Protein AF-A0AAV4IQ00-F1 (afdb_monomer_lite)

Secondary structure (DSSP, 8-state):
-HHHHHHHHH-TTSSEEES---HHHHHHHHHHHHHHHHHT-S-HHHHHH-PPPP--TT--HHHHHHHHHHHHHHHHHH-----STT-TTSS-PPPGGG--HHHHHHHHHHHHHHHHHHHHHHHHHT-TTTTGGGG-TTSPPEEE-HHHHHHS-HHHHHHHHHHHTT-S--HHHHHHTTS-S--B-TTTSSB--HHIIIII-HHHHHTTHHHHHHHHHHHHHHHHHHHHGGGSPPPPP-------TT---------------PPPTTTT-S--EEEESSTTSPPPPHHHHTSS---SEEEEETTTTEEEEE------GGGHHHHHHHHHHHTGGG-

InterPro domains:
  IPR026960 Reverse transcriptase zinc-binding domain [PF13966] (138-204)

pLDDT: mean 84.24, std 15.29, range [28.03, 97.62]

Foldseek 3Di:
DVLLVCLLADQPPFLEYEPDHDPVLVVLLVQLLVLVCQCPDPDPVSVVCSDADDDDPPDDNVVLLVVLVVVLVVDVVVPDDPPDPCDPPPDDDDRLVPDDDPVNSVSSSVSSSVVVNVVSLVVLVVPPQQNVSVLLVVRHRDYADPVNVVPDDPVVVVCVSCLNRQNDVQLLVCCVVVNDVDQADPQQRDRTGSQCVQANPPRCVVVCVQVVVQVVVLVVVLVVVVVVLQVADEADPPPPPDDDPDDDDDDDPPPPPVVPPPHDPNHHDNQKDKAAPDPVTDDDDPVCVVDPDDAGMWIADPVVRDIDGHHDDDHDSNCVVVVVVVVCVVCVVVD

Radius of gyration: 27.81 Å; chains: 1; bounding box: 76×40×73 Å

Organism: NCBI:txid1093978

Sequence (335 aa):
DFQTWQLAMYCRKAKLKLTMKSILEEYKCGKVRLVTMLEESDDPVVKTVKPSIKTGRKWKVAEAIDEAKECLRLKEVIGQTQTDRKGLGSSSVKWWSKTEGKEKRDMVIEEVRQREDVRRIQKAVQQPQQGQWTNWDSAMQRSLTWKDIWQMAPLRIRFLIRSVYDLLPSNANLVRWGKKDDPTCPLCHGRQTTEHVLSSCKVALSQGRYTWRHNRVLQELASVISTAKGQSNPPSPSFTIFTTEGGARKWCWRSNTASNQRKGLLDGCDDWEVSADLPEWDEHPEVIRRTTLKPDIVIHSPSTQQVIMVELTVPYESRMEQAHTYKKEKYLDLT

Structure (mmCIF, N/CA/C/O backbone):
data_AF-A0AAV4IQ00-F1
#
_entry.id   AF-A0AAV4IQ00-F1
#
loop_
_atom_site.group_PDB
_atom_site.id
_atom_site.type_symbol
_atom_site.label_atom_id
_atom_site.label_alt_id
_atom_site.label_comp_id
_atom_site.label_asym_id
_atom_site.label_entity_id
_atom_site.label_seq_id
_atom_site.pdbx_PDB_ins_code
_atom_site.Cartn_x
_atom_site.Cartn_y
_atom_site.Cartn_z
_atom_site.occupancy
_atom_site.B_iso_or_equiv
_atom_site.auth_seq_id
_atom_site.auth_comp_id
_atom_site.auth_asym_id
_atom_site.auth_atom_id
_atom_site.pdbx_PDB_model_num
ATOM 1 N N . ASP A 1 1 ? -16.987 8.942 -7.796 1.00 52.22 1 ASP A N 1
ATOM 2 C CA . ASP A 1 1 ? -17.408 8.128 -6.640 1.00 52.22 1 ASP A CA 1
ATOM 3 C C . ASP A 1 1 ? -16.887 8.619 -5.306 1.00 52.22 1 ASP A C 1
ATOM 5 O O . ASP A 1 1 ? -15.695 8.556 -5.040 1.00 52.22 1 ASP A O 1
ATOM 9 N N . PHE A 1 2 ? -17.796 9.063 -4.435 1.00 52.38 2 PHE A N 1
ATOM 10 C CA . PHE A 1 2 ? -17.516 9.401 -3.029 1.00 52.38 2 PHE A CA 1
ATOM 11 C C . PHE A 1 2 ? -16.992 8.194 -2.220 1.00 52.38 2 PHE A C 1
ATOM 13 O O . PHE A 1 2 ? -16.337 8.346 -1.192 1.00 52.38 2 PHE A O 1
ATOM 20 N N . GLN A 1 3 ? -17.262 6.977 -2.697 1.00 59.91 3 GLN A N 1
ATOM 21 C CA . GLN A 1 3 ? -16.958 5.728 -2.000 1.00 59.91 3 GLN A CA 1
ATOM 22 C C . GLN A 1 3 ? -15.473 5.347 -2.071 1.00 59.91 3 GLN A C 1
ATOM 24 O O . GLN A 1 3 ? -14.898 4.969 -1.052 1.00 59.91 3 GLN A O 1
ATOM 29 N N . THR A 1 4 ? -14.822 5.526 -3.225 1.00 63.66 4 THR A N 1
ATOM 30 C CA . THR A 1 4 ? -13.377 5.281 -3.383 1.00 63.66 4 THR A CA 1
ATOM 31 C C . THR A 1 4 ? -12.553 6.220 -2.498 1.00 63.66 4 THR A C 1
ATOM 33 O O . THR A 1 4 ? -11.530 5.822 -1.947 1.00 63.66 4 THR A O 1
ATOM 36 N N . TRP A 1 5 ? -13.038 7.446 -2.266 1.00 72.12 5 TRP A N 1
ATOM 37 C CA . TRP A 1 5 ? -12.383 8.412 -1.380 1.00 72.12 5 TRP A CA 1
ATOM 38 C C . TRP A 1 5 ? -12.368 7.980 0.084 1.00 72.12 5 TRP A C 1
ATOM 40 O O . TRP A 1 5 ? -11.360 8.173 0.757 1.00 72.12 5 TRP A O 1
ATOM 50 N N . GLN A 1 6 ? -13.442 7.364 0.589 1.00 75.50 6 GLN A N 1
ATOM 51 C CA . GLN A 1 6 ? -13.456 6.879 1.974 1.00 75.50 6 GLN A CA 1
ATOM 52 C C . GLN A 1 6 ? -12.392 5.811 2.213 1.00 75.50 6 GLN A C 1
ATOM 54 O O . GLN A 1 6 ? -11.807 5.740 3.293 1.00 75.50 6 GLN A O 1
ATOM 59 N N . LEU A 1 7 ? -12.147 4.985 1.202 1.00 79.75 7 LEU A N 1
ATOM 60 C CA . LEU A 1 7 ? -11.123 3.968 1.265 1.00 79.75 7 LEU A CA 1
ATOM 61 C C . LEU A 1 7 ? -9.725 4.578 1.175 1.00 79.75 7 LEU A C 1
ATOM 63 O O . LEU A 1 7 ? -8.902 4.340 2.057 1.00 79.75 7 LEU A O 1
ATOM 67 N N . ALA A 1 8 ? -9.509 5.416 0.161 1.00 78.25 8 ALA A N 1
ATOM 68 C CA . ALA A 1 8 ? -8.235 6.068 -0.100 1.00 78.25 8 ALA A CA 1
ATOM 69 C C . ALA A 1 8 ? -7.739 6.923 1.069 1.00 78.25 8 ALA A C 1
ATOM 71 O O . ALA A 1 8 ? -6.539 6.993 1.318 1.00 78.25 8 ALA A O 1
ATOM 72 N N . MET A 1 9 ? -8.667 7.569 1.776 1.00 83.38 9 MET A N 1
ATOM 73 C CA . MET A 1 9 ? -8.334 8.503 2.845 1.00 83.38 9 MET A CA 1
ATOM 74 C C . MET A 1 9 ? -8.238 7.849 4.221 1.00 83.38 9 MET A C 1
ATOM 76 O O . MET A 1 9 ? -7.412 8.275 5.022 1.00 83.38 9 MET A O 1
ATOM 80 N N . TYR A 1 10 ? -9.086 6.859 4.523 1.00 88.44 10 TYR A N 1
ATOM 81 C CA . TYR A 1 10 ? -9.304 6.431 5.912 1.00 88.44 10 TYR A CA 1
ATOM 82 C C . TYR A 1 10 ? -8.957 4.970 6.201 1.00 88.44 10 TYR A C 1
ATOM 84 O O . TYR A 1 10 ? -8.955 4.580 7.367 1.00 88.44 10 TYR A O 1
ATOM 92 N N . CYS A 1 11 ? -8.702 4.135 5.190 1.00 88.12 11 CYS A N 1
ATOM 93 C CA . CYS A 1 11 ? -8.417 2.723 5.430 1.00 88.12 11 CYS A CA 1
ATOM 94 C C . CYS A 1 11 ? -6.973 2.527 5.913 1.00 88.12 11 CYS A C 1
ATOM 96 O O . CYS A 1 11 ? -6.021 2.763 5.170 1.00 88.12 11 CYS A O 1
ATOM 98 N N . ARG A 1 12 ? -6.792 2.017 7.139 1.00 88.69 12 ARG A N 1
ATOM 99 C CA . ARG A 1 12 ? -5.444 1.734 7.677 1.00 88.69 12 ARG A CA 1
ATOM 100 C C . ARG A 1 12 ? -4.752 0.557 7.009 1.00 88.69 12 ARG A C 1
ATOM 102 O O . ARG A 1 12 ? -3.543 0.433 7.157 1.00 88.69 12 ARG A O 1
ATOM 109 N N . LYS A 1 13 ? -5.504 -0.313 6.335 1.00 87.31 13 LYS A N 1
ATOM 110 C CA . LYS A 1 13 ? -5.001 -1.522 5.669 1.00 87.31 13 LYS A CA 1
ATOM 111 C C . LYS A 1 13 ? -4.788 -1.334 4.159 1.00 87.31 13 LYS A C 1
ATOM 113 O O . LYS A 1 13 ? -4.335 -2.259 3.497 1.00 87.31 13 LYS A O 1
ATOM 118 N N . ALA A 1 14 ? -5.104 -0.160 3.606 1.00 89.75 14 ALA A N 1
ATOM 119 C CA . ALA A 1 14 ? -4.890 0.123 2.188 1.00 89.75 14 ALA A CA 1
ATOM 120 C C . ALA A 1 14 ? -3.398 0.243 1.847 1.00 89.75 14 ALA A C 1
ATOM 122 O O . ALA A 1 14 ? -2.608 0.656 2.692 1.00 89.75 14 ALA A O 1
ATOM 123 N N . LYS A 1 15 ? -2.994 -0.065 0.608 1.00 90.44 15 LYS A N 1
ATOM 124 C CA . LYS A 1 15 ? -1.575 0.003 0.196 1.00 90.44 15 LYS A CA 1
ATOM 125 C C . LYS A 1 15 ? -0.987 1.409 0.301 1.00 90.44 15 LYS A C 1
ATOM 127 O O . LYS A 1 15 ? 0.189 1.549 0.619 1.00 90.44 15 LYS A O 1
ATOM 132 N N . LEU A 1 16 ? -1.810 2.440 0.120 1.00 91.44 16 LEU A N 1
ATOM 133 C CA . LEU A 1 16 ? -1.476 3.818 0.465 1.00 91.44 16 LEU A CA 1
ATOM 134 C C . LEU A 1 16 ? -2.301 4.251 1.676 1.00 91.44 16 LEU A C 1
ATOM 136 O O . LEU A 1 16 ? -3.514 4.428 1.571 1.00 91.44 16 LEU A O 1
ATOM 140 N N . LYS A 1 17 ? -1.629 4.444 2.809 1.00 91.06 17 LYS A N 1
ATOM 141 C CA . LYS A 1 17 ? -2.218 4.918 4.060 1.00 91.06 17 LYS A CA 1
ATOM 142 C C . LYS A 1 17 ? -1.950 6.409 4.229 1.00 91.06 17 LYS A C 1
ATOM 144 O O . LYS A 1 17 ? -0.803 6.850 4.184 1.00 91.06 17 LYS A O 1
ATOM 149 N N . LEU A 1 18 ? -3.007 7.174 4.478 1.00 89.25 18 LEU A N 1
ATOM 150 C CA . LEU A 1 18 ? -2.927 8.593 4.824 1.00 89.25 18 LEU A CA 1
ATOM 151 C C . LEU A 1 18 ? -3.154 8.782 6.331 1.00 89.25 18 LEU A C 1
ATOM 153 O O . LEU A 1 18 ? -3.801 7.962 6.982 1.00 89.25 18 LEU A O 1
ATOM 157 N N . THR A 1 19 ? -2.654 9.878 6.902 1.00 86.88 19 THR A N 1
ATOM 158 C CA . THR A 1 19 ? -2.855 10.237 8.322 1.00 86.88 19 THR A CA 1
ATOM 159 C C . THR A 1 19 ? -4.254 10.767 8.651 1.00 86.88 19 THR A C 1
ATOM 161 O O . THR A 1 19 ? -4.482 11.274 9.752 1.00 86.88 19 THR A O 1
ATOM 164 N N . MET A 1 20 ? -5.214 10.656 7.731 1.00 86.69 20 MET A N 1
ATOM 165 C CA . MET A 1 20 ? -6.574 11.141 7.945 1.00 86.69 20 MET A CA 1
ATOM 166 C C . MET A 1 20 ? -7.410 10.113 8.709 1.00 86.69 20 MET A C 1
ATOM 168 O O . MET A 1 20 ? -7.336 8.909 8.475 1.00 86.69 20 MET A O 1
ATOM 172 N N . LYS A 1 21 ? -8.257 10.602 9.616 1.00 86.69 21 LYS A N 1
ATOM 173 C CA . LYS A 1 21 ? -9.205 9.779 10.372 1.00 86.69 21 LYS A CA 1
ATOM 174 C C . LYS A 1 21 ? -10.622 10.055 9.893 1.00 86.69 21 LYS A C 1
ATOM 176 O O . LYS A 1 21 ? -10.987 11.199 9.631 1.00 86.69 21 LYS A O 1
ATOM 181 N N . SER A 1 22 ? -11.428 9.004 9.785 1.00 91.00 22 SER A N 1
ATOM 182 C CA . SER A 1 22 ? -12.839 9.153 9.439 1.00 91.00 22 SER A CA 1
ATOM 183 C C . SER A 1 22 ? -13.616 9.694 10.639 1.00 91.00 22 SER A C 1
ATOM 185 O O . SER A 1 22 ? -13.601 9.086 11.706 1.00 91.00 22 SER A O 1
ATOM 187 N N . ILE A 1 23 ? -14.356 10.791 10.450 1.00 91.69 23 ILE A N 1
ATOM 188 C CA . ILE A 1 23 ? -15.229 11.364 11.492 1.00 91.69 23 ILE A CA 1
ATOM 189 C C . ILE A 1 23 ? -16.253 10.329 11.973 1.00 91.69 23 ILE A C 1
ATOM 191 O O . ILE A 1 23 ? -16.502 10.209 13.168 1.00 91.69 23 ILE A O 1
ATOM 195 N N . LEU A 1 24 ? -16.819 9.544 11.050 1.00 90.62 24 LEU A N 1
ATOM 196 C CA . LEU A 1 24 ? -17.777 8.490 11.385 1.00 90.62 24 LEU A CA 1
ATOM 197 C C . LEU A 1 24 ? -17.145 7.411 12.270 1.00 90.62 24 LEU A C 1
ATOM 199 O O . LEU A 1 24 ? -17.777 6.918 13.200 1.00 90.62 24 LEU A O 1
ATOM 203 N N . GLU A 1 25 ? -15.906 7.036 11.972 1.00 92.12 25 GLU A N 1
ATOM 204 C CA . GLU A 1 25 ? -15.180 6.052 12.763 1.00 92.12 25 GLU A CA 1
ATOM 205 C C . GLU A 1 25 ? -14.848 6.588 14.156 1.00 92.12 25 GLU A C 1
ATOM 207 O O . GLU A 1 25 ? -15.089 5.894 15.140 1.00 92.12 25 GLU A O 1
ATOM 212 N N . GLU A 1 26 ? -14.361 7.826 14.257 1.00 94.19 26 GLU A N 1
ATOM 213 C CA . GLU A 1 26 ? -14.082 8.457 15.550 1.00 94.19 26 GLU A CA 1
ATOM 214 C C . GLU A 1 26 ? -15.365 8.653 16.370 1.00 94.19 26 GLU A C 1
ATOM 216 O O . GLU A 1 26 ? -15.356 8.418 17.575 1.00 94.19 26 GLU A O 1
ATOM 221 N N . TYR A 1 27 ? -16.498 8.966 15.731 1.00 93.94 27 TYR A N 1
ATOM 222 C CA . TYR A 1 27 ? -17.807 8.981 16.388 1.00 93.94 27 TYR A CA 1
ATOM 223 C C . TYR A 1 27 ? -18.165 7.607 16.974 1.00 93.94 27 TYR A C 1
ATOM 225 O O . TYR A 1 27 ? -18.523 7.515 18.149 1.00 93.94 27 TYR A O 1
ATOM 233 N N . LYS A 1 28 ? -18.044 6.529 16.184 1.00 94.12 28 LYS A N 1
ATOM 234 C CA . LYS A 1 28 ? -18.329 5.159 16.645 1.00 94.12 28 LYS A CA 1
ATOM 235 C C . LYS A 1 28 ? -17.417 4.766 17.805 1.00 94.12 28 LYS A C 1
ATOM 237 O O . LYS A 1 28 ? -17.907 4.329 18.843 1.00 94.12 28 LYS A O 1
ATOM 242 N N . CYS A 1 29 ? -16.111 4.988 17.661 1.00 94.62 29 CYS A N 1
ATOM 243 C CA . CYS A 1 29 ? -15.123 4.704 18.701 1.00 94.62 29 CYS A CA 1
ATOM 244 C C . CYS A 1 29 ? -15.379 5.521 19.969 1.00 94.62 29 CYS A C 1
ATOM 246 O O . CYS A 1 29 ? -15.286 4.987 21.068 1.00 94.62 29 CYS A O 1
ATOM 248 N N . GLY A 1 30 ? -15.738 6.799 19.830 1.00 94.81 30 GLY A N 1
ATOM 249 C CA . GLY A 1 30 ? -16.082 7.671 20.951 1.00 94.81 30 GLY A CA 1
ATOM 250 C C . GLY A 1 30 ? -17.325 7.196 21.701 1.00 94.81 30 GLY A C 1
ATOM 251 O O . GLY A 1 30 ? -17.330 7.182 22.929 1.00 94.81 30 GLY A O 1
ATOM 252 N N . LYS A 1 31 ? -18.357 6.733 20.984 1.00 94.62 31 LYS A N 1
ATOM 253 C CA . LYS A 1 31 ? -19.561 6.149 21.597 1.00 94.62 31 LYS A CA 1
ATOM 254 C C . LYS A 1 31 ? -19.258 4.841 22.320 1.00 94.62 31 LYS A C 1
ATOM 256 O O . LYS A 1 31 ? -19.696 4.677 23.452 1.00 94.62 31 LYS A O 1
ATOM 261 N N . VAL A 1 32 ? -18.478 3.954 21.703 1.00 94.75 32 VAL A N 1
ATOM 262 C CA . VAL A 1 32 ? -18.027 2.694 22.319 1.00 94.75 32 VAL A CA 1
ATOM 263 C C . VAL A 1 32 ? -17.211 2.968 23.577 1.00 94.75 32 VAL A C 1
ATOM 265 O O . VAL A 1 32 ? -17.472 2.377 24.622 1.00 94.75 32 VAL A O 1
ATOM 268 N N . ARG A 1 33 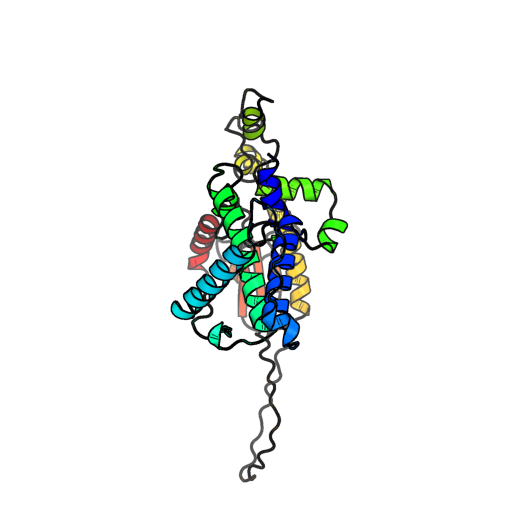? -16.271 3.916 23.505 1.00 94.56 33 ARG A N 1
ATOM 269 C CA . ARG A 1 33 ? -15.467 4.354 24.648 1.00 94.56 33 ARG A CA 1
ATOM 270 C C . ARG A 1 33 ? -16.340 4.865 25.787 1.00 94.56 33 ARG A C 1
ATOM 272 O O . ARG A 1 33 ? -16.113 4.490 26.927 1.00 94.56 33 ARG A O 1
ATOM 279 N N . LEU A 1 34 ? -17.334 5.695 25.483 1.00 93.06 34 LEU A N 1
ATOM 280 C CA . LEU A 1 34 ? -18.218 6.253 26.499 1.00 93.06 34 LEU A CA 1
ATOM 281 C C . LEU A 1 34 ? -19.055 5.163 27.184 1.00 93.06 34 LEU A C 1
ATOM 283 O O . LEU A 1 34 ? -19.100 5.137 28.406 1.00 93.06 34 LEU A O 1
ATOM 287 N N . VAL A 1 35 ? -19.665 4.240 26.425 1.00 92.00 35 VAL A N 1
ATOM 288 C CA . VAL A 1 35 ? -20.428 3.120 27.015 1.00 92.00 35 VAL A CA 1
ATOM 289 C C . VAL A 1 35 ? -19.528 2.259 27.892 1.00 92.00 35 VAL A C 1
ATOM 291 O O . VAL A 1 35 ? -19.855 2.014 29.045 1.00 92.00 35 VAL A O 1
ATOM 294 N N . THR A 1 36 ? -18.376 1.838 27.371 1.00 90.81 36 THR A N 1
ATOM 295 C CA . THR A 1 36 ? -17.459 0.957 28.109 1.00 90.81 36 THR A CA 1
ATOM 296 C C . THR A 1 36 ? -16.891 1.625 29.365 1.00 90.81 36 THR A C 1
ATOM 298 O O . THR A 1 36 ? -16.731 0.962 30.382 1.00 90.81 36 THR A O 1
ATOM 301 N N . MET A 1 37 ? -16.647 2.941 29.344 1.00 90.88 37 MET A N 1
ATOM 302 C CA . MET A 1 37 ? -16.268 3.703 30.544 1.00 90.88 37 MET A CA 1
ATOM 303 C C . MET A 1 37 ? -17.382 3.763 31.594 1.00 90.88 37 MET A C 1
ATOM 305 O O . MET A 1 37 ? -17.084 3.731 32.782 1.00 90.88 37 MET A O 1
ATOM 309 N N . LEU A 1 38 ? -18.646 3.861 31.175 1.00 90.44 38 LEU A N 1
ATOM 310 C CA . LEU A 1 38 ? -19.787 3.889 32.095 1.00 90.44 38 LEU A CA 1
ATOM 311 C C . LEU A 1 38 ? -20.071 2.500 32.690 1.00 90.44 38 LEU A C 1
ATOM 313 O O . LEU A 1 38 ? -20.408 2.405 33.865 1.00 90.44 38 LEU A O 1
ATOM 317 N N . GLU A 1 39 ? -19.900 1.427 31.908 1.00 86.12 39 GLU A N 1
ATOM 318 C CA . GLU A 1 39 ? -20.027 0.035 32.381 1.00 86.12 39 GLU A CA 1
ATOM 319 C C . GLU A 1 39 ? -18.985 -0.317 33.453 1.00 86.12 39 GLU A C 1
ATOM 321 O O . GLU A 1 39 ? -19.286 -1.028 34.413 1.00 86.12 39 GLU A O 1
ATOM 326 N N . GLU A 1 40 ? -17.763 0.187 33.285 1.00 84.75 40 GLU A N 1
ATOM 327 C CA . GLU A 1 40 ? -16.620 -0.055 34.169 1.00 84.75 40 GLU A CA 1
ATOM 328 C C . GLU A 1 40 ? -16.355 1.120 35.124 1.00 84.75 40 GLU A C 1
ATOM 330 O O . GLU A 1 40 ? -15.230 1.295 35.583 1.00 84.75 40 GLU A O 1
ATOM 335 N N . SER A 1 41 ? -17.361 1.959 35.391 1.00 87.25 41 SER A N 1
ATOM 336 C CA . SER A 1 41 ? -17.211 3.089 36.308 1.00 87.25 41 SER A CA 1
ATOM 337 C C . SER A 1 41 ? -17.003 2.609 37.747 1.00 87.25 41 SER A C 1
ATOM 339 O O . SER A 1 41 ? -17.677 1.679 38.201 1.00 87.25 41 SER A O 1
ATOM 341 N N . ASP A 1 42 ? -16.098 3.278 38.466 1.00 87.31 42 ASP A N 1
ATOM 342 C CA . ASP A 1 42 ? -15.873 3.059 39.900 1.00 87.31 42 ASP A CA 1
ATOM 343 C C . ASP A 1 42 ? -17.041 3.585 40.754 1.00 87.31 42 ASP A C 1
ATOM 345 O O . ASP A 1 42 ? -17.208 3.175 41.901 1.00 87.31 42 ASP A O 1
ATOM 349 N N . ASP A 1 43 ? -17.876 4.471 40.196 1.00 90.38 43 ASP A N 1
ATOM 350 C CA . ASP A 1 43 ? -19.059 5.000 40.870 1.00 90.38 43 ASP A CA 1
ATOM 351 C C . ASP A 1 43 ? -20.204 3.960 40.844 1.00 90.38 43 ASP A C 1
ATOM 353 O O . ASP A 1 43 ? -20.715 3.610 39.767 1.00 90.38 43 ASP A O 1
ATOM 357 N N . PRO A 1 44 ? -20.659 3.469 42.015 1.00 89.31 44 PRO A N 1
ATOM 358 C CA . PRO A 1 44 ? -21.703 2.453 42.095 1.00 89.31 44 PRO A CA 1
ATOM 359 C C . PRO A 1 44 ? -23.057 2.941 41.560 1.00 89.31 44 PRO A C 1
ATOM 361 O O . PRO A 1 44 ? -23.826 2.135 41.027 1.00 89.31 44 PRO A O 1
ATOM 364 N N . VAL A 1 45 ? -23.356 4.242 41.645 1.00 90.19 45 VAL A N 1
ATOM 365 C CA . VAL A 1 45 ? -24.597 4.825 41.116 1.00 90.19 45 VAL A CA 1
ATOM 366 C C . VAL A 1 45 ? -24.581 4.757 39.595 1.00 90.19 45 VAL A C 1
ATOM 368 O O . VAL A 1 45 ? -25.524 4.252 38.985 1.00 90.19 45 VAL A O 1
ATOM 371 N N . VAL A 1 46 ? -23.481 5.183 38.973 1.00 87.12 46 VAL A N 1
ATOM 372 C CA . VAL A 1 46 ? -23.312 5.147 37.511 1.00 87.12 46 VAL A CA 1
ATOM 373 C C . VAL A 1 46 ? -23.402 3.713 36.989 1.00 87.12 46 VAL A C 1
ATOM 375 O O . VAL A 1 46 ? -24.116 3.445 36.016 1.00 87.12 46 VAL A O 1
ATOM 378 N N . LYS A 1 47 ? -22.744 2.777 37.680 1.00 84.81 47 LYS A N 1
ATOM 379 C CA . LYS A 1 47 ? -22.745 1.351 37.337 1.00 84.81 47 LYS A CA 1
ATOM 380 C C . LYS A 1 47 ? -24.130 0.707 37.448 1.00 84.81 47 LYS A C 1
ATOM 382 O O . LYS A 1 47 ? -24.443 -0.201 36.678 1.00 84.81 47 LYS A O 1
ATOM 387 N N . THR A 1 48 ? -24.961 1.188 38.373 1.00 86.81 48 THR A N 1
ATOM 388 C CA . THR A 1 48 ? -26.338 0.710 38.567 1.00 86.81 48 THR A CA 1
ATOM 389 C C . THR A 1 48 ? -27.287 1.290 37.521 1.00 86.81 48 THR A C 1
ATOM 391 O O . THR A 1 48 ? -28.070 0.557 36.924 1.00 86.81 48 THR A O 1
ATOM 394 N N . VAL A 1 49 ? -27.194 2.596 37.256 1.00 86.00 49 VAL A N 1
ATOM 395 C CA . VAL A 1 49 ? -28.101 3.306 36.341 1.00 86.00 49 VAL A CA 1
ATOM 396 C C . VAL A 1 49 ? -27.896 2.890 34.881 1.00 86.00 49 VAL A C 1
ATOM 398 O O . VAL A 1 49 ? -28.857 2.919 34.114 1.00 86.00 49 VAL A O 1
ATOM 401 N N . LYS A 1 50 ? -26.668 2.510 34.484 1.00 80.44 50 LYS A N 1
ATOM 402 C CA . LYS A 1 50 ? -26.293 2.134 33.102 1.00 80.44 50 LYS A CA 1
ATOM 403 C C . LYS A 1 50 ? -26.941 3.053 32.054 1.00 80.44 50 LYS A C 1
ATOM 405 O O . LYS A 1 50 ? -27.773 2.609 31.255 1.00 80.44 50 LYS A O 1
ATOM 410 N N . PRO A 1 51 ? -26.603 4.354 32.065 1.00 79.62 51 PRO A N 1
ATOM 411 C CA . PRO A 1 51 ? -27.317 5.341 31.271 1.00 79.62 51 PRO A CA 1
ATOM 412 C C . PRO A 1 51 ? -27.280 4.992 29.780 1.00 79.62 51 PRO A C 1
ATOM 414 O O . PRO A 1 51 ? -26.220 4.786 29.184 1.00 79.62 51 PRO A O 1
ATOM 417 N N . SER A 1 52 ? -28.465 4.938 29.166 1.00 81.12 52 SER A N 1
ATOM 418 C CA . SER A 1 52 ? -28.585 4.598 27.749 1.00 81.12 52 SER A CA 1
ATOM 419 C C . SER A 1 52 ? -27.998 5.707 26.873 1.00 81.12 52 SER A C 1
ATOM 421 O O . SER A 1 52 ? -28.406 6.872 26.914 1.00 81.12 52 SER A O 1
ATOM 423 N N . ILE A 1 53 ? -27.013 5.352 26.047 1.00 86.94 53 ILE A N 1
ATOM 424 C CA . ILE A 1 53 ? -26.385 6.321 25.152 1.00 86.94 53 ILE A CA 1
ATOM 425 C C . ILE A 1 53 ? -27.185 6.417 23.866 1.00 86.94 53 ILE A C 1
ATOM 427 O O . ILE A 1 53 ? -27.258 5.473 23.077 1.00 86.94 53 ILE A O 1
ATOM 431 N N . LYS A 1 54 ? -27.704 7.618 23.598 1.00 84.38 54 LYS A N 1
ATOM 432 C CA . LYS A 1 54 ? -28.338 7.922 22.316 1.00 84.38 54 LYS A CA 1
ATOM 433 C C . LYS A 1 54 ? -27.330 7.737 21.177 1.00 84.38 54 LYS A C 1
ATOM 435 O O . LYS A 1 54 ? -26.301 8.426 21.092 1.00 84.38 54 LYS A O 1
ATOM 440 N N . THR A 1 55 ? -27.660 6.797 20.302 1.00 87.94 55 THR A N 1
ATOM 441 C CA . THR A 1 55 ? -27.024 6.549 19.007 1.00 87.94 55 THR A CA 1
ATOM 442 C C . THR A 1 55 ? -28.048 6.772 17.895 1.00 87.94 55 THR A C 1
ATOM 444 O O . THR A 1 55 ? -29.248 6.862 18.151 1.00 87.94 55 THR A O 1
ATOM 447 N N . GLY A 1 56 ? -27.582 6.977 16.662 1.00 83.12 56 GLY A N 1
ATOM 448 C CA . GLY A 1 56 ? -28.477 7.197 15.524 1.00 83.12 56 GLY A CA 1
ATOM 449 C C . GLY A 1 56 ? -29.272 5.941 15.144 1.00 83.12 56 GLY A C 1
ATOM 450 O O . GLY A 1 56 ? -28.960 4.836 15.568 1.00 83.12 56 GLY A O 1
ATOM 451 N N . ARG A 1 57 ? -30.266 6.085 14.257 1.00 85.00 57 ARG A N 1
ATOM 452 C CA . ARG A 1 57 ? -31.133 4.961 13.833 1.00 85.00 57 ARG A CA 1
ATOM 453 C C . ARG A 1 57 ? -30.389 3.832 13.103 1.00 85.00 57 ARG A C 1
ATOM 455 O O . ARG A 1 57 ? -30.816 2.689 13.152 1.00 85.00 57 ARG A O 1
ATOM 462 N N . LYS A 1 58 ? -29.304 4.160 12.392 1.00 87.88 58 LYS A N 1
ATOM 463 C CA . LYS A 1 58 ? -28.586 3.235 11.490 1.00 87.88 58 LYS A CA 1
ATOM 464 C C . LYS A 1 58 ? -27.502 2.397 12.173 1.00 87.88 58 LYS A C 1
ATOM 466 O O . LYS A 1 58 ? -26.933 1.521 11.532 1.00 87.88 58 LYS A O 1
ATOM 471 N N . TRP A 1 59 ? -27.135 2.720 13.409 1.00 92.69 59 TRP A N 1
ATOM 472 C CA . TRP A 1 59 ? -26.028 2.062 14.096 1.00 92.69 59 TRP A CA 1
ATOM 473 C C . TRP A 1 59 ? -26.244 2.129 15.598 1.00 92.69 59 TRP A C 1
ATOM 475 O O . TRP A 1 59 ? -26.362 3.226 16.144 1.00 92.69 59 TRP A O 1
ATOM 485 N N . LYS A 1 60 ? -26.255 0.965 16.248 1.00 93.00 60 LYS A N 1
ATOM 486 C CA . LYS A 1 60 ? -26.394 0.848 17.695 1.00 93.00 60 LYS A CA 1
ATOM 487 C C . LYS A 1 60 ? -25.059 0.471 18.319 1.00 93.00 60 LYS A C 1
ATOM 489 O O . LYS A 1 60 ? -24.356 -0.413 17.836 1.00 93.00 60 LYS A O 1
ATOM 494 N N . VAL A 1 61 ? -24.722 1.150 19.411 1.00 93.94 61 VAL A N 1
ATOM 495 C CA . VAL A 1 61 ? -23.454 0.933 20.121 1.00 93.94 61 VAL A CA 1
ATOM 496 C C . VAL A 1 61 ? -23.424 -0.396 20.874 1.00 93.94 61 VAL A C 1
ATOM 498 O O . VAL A 1 61 ? -22.383 -1.038 20.870 1.00 93.94 61 VAL A O 1
ATOM 501 N N . ALA A 1 62 ? -24.548 -0.825 21.459 1.00 91.06 62 ALA A N 1
ATOM 502 C CA . ALA A 1 62 ? -24.634 -2.089 22.195 1.00 91.06 62 ALA A CA 1
ATOM 503 C C . ALA A 1 62 ? -24.281 -3.281 21.291 1.00 91.06 62 ALA A C 1
ATOM 505 O O . ALA A 1 62 ? -23.319 -3.986 21.564 1.00 91.06 62 ALA A O 1
ATOM 506 N N . GLU A 1 63 ? -24.950 -3.389 20.136 1.00 92.94 63 GLU A N 1
ATOM 507 C CA . GLU A 1 63 ? -24.674 -4.424 19.129 1.00 92.94 63 GLU A CA 1
ATOM 508 C C . GLU A 1 63 ? -23.198 -4.414 18.694 1.00 92.94 63 GLU A C 1
ATOM 510 O O . GLU A 1 63 ? -22.559 -5.457 18.625 1.00 92.94 63 GLU A O 1
ATOM 515 N N . ALA A 1 64 ? -22.615 -3.233 18.457 1.00 94.00 64 ALA A N 1
ATOM 516 C CA . ALA A 1 64 ? -21.212 -3.126 18.054 1.00 94.00 64 ALA A CA 1
ATOM 517 C C . ALA A 1 64 ? -20.223 -3.549 19.155 1.00 94.00 64 ALA A C 1
ATOM 519 O O . ALA A 1 64 ? -19.155 -4.074 18.842 1.00 94.00 64 ALA A O 1
ATOM 520 N N . ILE A 1 65 ? -20.552 -3.297 20.426 1.00 94.25 65 ILE A N 1
ATOM 521 C CA . ILE A 1 65 ? -19.746 -3.722 21.575 1.00 94.25 65 ILE A CA 1
ATOM 522 C C . ILE A 1 65 ? -19.830 -5.234 21.743 1.00 94.25 65 ILE A C 1
ATOM 524 O O . ILE A 1 65 ? -18.792 -5.866 21.920 1.00 94.25 65 ILE A O 1
ATOM 528 N N . ASP A 1 66 ? -21.029 -5.803 21.664 1.00 94.12 66 ASP A N 1
ATOM 529 C CA . ASP A 1 66 ? -21.237 -7.242 21.813 1.00 94.12 66 ASP A CA 1
ATOM 530 C C . ASP A 1 66 ? -20.501 -8.002 20.709 1.00 94.12 66 ASP A C 1
ATOM 532 O O . ASP A 1 66 ? -19.677 -8.868 20.991 1.00 94.12 66 ASP A O 1
ATOM 536 N N . GLU A 1 67 ? -20.667 -7.580 19.455 1.00 95.19 67 GLU A N 1
ATOM 537 C CA . GLU A 1 67 ? -19.930 -8.133 18.318 1.00 95.19 67 GLU A CA 1
ATOM 538 C C . GLU A 1 67 ? -18.403 -8.040 18.483 1.00 95.19 67 GLU A C 1
ATOM 540 O O . GLU A 1 67 ? -17.676 -8.961 18.106 1.00 95.19 67 GLU A O 1
ATOM 545 N N . ALA A 1 68 ? -17.897 -6.923 19.017 1.00 94.94 68 ALA A N 1
ATOM 546 C CA . ALA A 1 68 ? -16.472 -6.742 19.272 1.00 94.94 68 ALA A CA 1
ATOM 547 C C . ALA A 1 68 ? -15.975 -7.669 20.393 1.00 94.94 68 ALA A C 1
ATOM 549 O O . ALA A 1 68 ? -14.940 -8.315 20.235 1.00 94.94 68 ALA A O 1
ATOM 550 N N . LYS A 1 69 ? -16.728 -7.780 21.496 1.00 94.31 69 LYS A N 1
ATOM 551 C CA . LYS A 1 69 ? -16.431 -8.693 22.610 1.00 94.31 69 LYS A CA 1
ATOM 552 C C . LYS A 1 69 ? -16.413 -10.152 22.131 1.00 94.31 69 LYS A C 1
ATOM 554 O O . LYS A 1 69 ? -15.481 -10.875 22.477 1.00 94.31 69 LYS A O 1
ATOM 559 N N . GLU A 1 70 ? -17.365 -10.570 21.293 1.00 94.69 70 GLU A N 1
ATOM 560 C CA . GLU A 1 70 ? -17.368 -11.924 20.715 1.00 94.69 70 GLU A CA 1
ATOM 561 C C . GLU A 1 70 ? -16.178 -12.171 19.785 1.00 94.69 70 GLU A C 1
ATOM 563 O O . GLU A 1 70 ? -15.540 -13.218 19.863 1.00 94.69 70 GLU A O 1
ATOM 568 N N . CYS A 1 71 ? -15.815 -11.202 18.940 1.00 93.50 71 CYS A N 1
ATOM 569 C CA . CYS A 1 71 ? -14.648 -11.343 18.068 1.00 93.50 71 CYS A CA 1
ATOM 570 C C . CYS A 1 71 ? -13.347 -11.496 18.875 1.00 93.50 71 CYS A C 1
ATOM 572 O O . CYS A 1 71 ? -12.493 -12.313 18.531 1.00 93.50 71 CYS A O 1
ATOM 574 N N . LEU A 1 72 ? -13.205 -10.753 19.977 1.00 93.44 72 LEU A N 1
ATOM 575 C CA . LEU A 1 72 ? -12.058 -10.877 20.880 1.00 93.44 72 LEU A CA 1
ATOM 576 C C . LEU A 1 72 ? -12.003 -12.253 21.556 1.00 93.44 72 LEU A C 1
ATOM 578 O O . LEU A 1 72 ? -10.930 -12.851 21.611 1.00 93.44 72 LEU A O 1
ATOM 582 N N . ARG A 1 73 ? -13.148 -12.793 21.997 1.00 92.94 73 ARG A N 1
ATOM 583 C CA . ARG A 1 73 ? -13.237 -14.169 22.518 1.00 92.94 73 ARG A CA 1
ATOM 584 C C . ARG A 1 73 ? -12.864 -15.199 21.458 1.00 92.94 73 ARG A C 1
ATOM 586 O O . ARG A 1 73 ? -12.104 -16.116 21.741 1.00 92.94 73 ARG A O 1
ATOM 593 N N . LEU A 1 74 ? -13.342 -15.030 20.226 1.00 91.75 74 LEU A N 1
ATOM 594 C CA . LEU A 1 74 ? -13.009 -15.928 19.122 1.00 91.75 74 LEU A CA 1
ATOM 595 C C . LEU A 1 74 ? -11.507 -15.904 18.807 1.00 91.75 74 LEU A C 1
ATOM 597 O O . LEU A 1 74 ? -10.906 -16.961 18.639 1.00 91.75 74 LEU A O 1
ATOM 601 N N . LYS A 1 75 ? -10.881 -14.721 18.771 1.00 89.25 75 LYS A N 1
ATOM 602 C CA . LYS A 1 75 ? -9.424 -14.585 18.594 1.00 89.25 75 LYS A CA 1
ATOM 603 C C . LYS A 1 75 ? -8.647 -15.278 19.712 1.00 89.25 75 LYS A C 1
ATOM 605 O O . LYS A 1 75 ? -7.601 -15.861 19.453 1.00 89.25 75 LYS A O 1
ATOM 610 N N . GLU A 1 76 ? -9.163 -15.234 20.935 1.00 90.56 76 GLU A N 1
ATOM 611 C CA . GLU A 1 76 ? -8.575 -15.936 22.072 1.00 90.56 76 GLU A CA 1
ATOM 612 C C . GLU A 1 76 ? -8.676 -17.464 21.932 1.00 90.56 76 GLU A C 1
ATOM 614 O O . GLU A 1 76 ? -7.690 -18.153 22.170 1.00 90.56 76 GLU A O 1
ATOM 619 N N . VAL A 1 77 ? -9.812 -17.984 21.453 1.00 89.50 77 VAL A N 1
ATOM 620 C CA . VAL A 1 77 ? -10.007 -19.421 21.177 1.00 89.50 77 VAL A CA 1
ATOM 621 C C . VAL A 1 77 ? -9.125 -19.918 20.030 1.00 89.50 77 VAL A C 1
ATOM 623 O O . VAL A 1 77 ? -8.534 -20.988 20.133 1.00 89.50 77 VAL A O 1
ATOM 626 N N . ILE A 1 78 ? -9.020 -19.147 18.942 1.00 86.88 78 ILE A N 1
ATOM 627 C CA . ILE A 1 78 ? -8.144 -19.471 17.801 1.00 86.88 78 ILE A CA 1
ATOM 628 C C . ILE A 1 78 ? -6.672 -19.513 18.244 1.00 86.88 78 ILE A C 1
ATOM 630 O O . ILE A 1 78 ? -5.875 -20.277 17.700 1.00 86.88 78 ILE A O 1
ATOM 634 N N . GLY A 1 79 ? -6.316 -18.713 19.248 1.00 83.31 79 GLY A N 1
ATOM 635 C CA . GLY A 1 79 ? -4.970 -18.647 19.785 1.00 83.31 79 GLY A CA 1
ATOM 636 C C . GLY A 1 79 ? -3.998 -17.894 18.875 1.00 83.31 79 GLY A C 1
ATOM 637 O O . GLY A 1 79 ? -4.375 -17.160 17.958 1.00 83.31 79 GLY A O 1
ATOM 638 N N . GLN A 1 80 ? -2.703 -18.047 19.154 1.00 75.75 80 GLN A N 1
ATOM 639 C CA . GLN A 1 80 ? -1.654 -17.393 18.379 1.00 75.75 80 GLN A CA 1
ATOM 640 C C . GLN A 1 80 ? -1.405 -18.161 17.079 1.00 75.75 80 GLN A C 1
ATOM 642 O O . GLN A 1 80 ? -0.784 -19.220 17.077 1.00 75.75 80 GLN A O 1
ATOM 647 N N . THR A 1 81 ? -1.846 -17.596 15.960 1.00 73.94 81 THR A N 1
ATOM 648 C CA . THR A 1 81 ? -1.502 -18.102 14.628 1.00 73.94 81 THR A CA 1
ATOM 649 C C . THR A 1 81 ? -0.183 -17.509 14.151 1.00 73.94 81 THR A C 1
ATOM 651 O O . THR A 1 81 ? 0.116 -16.343 14.424 1.00 73.94 81 THR A O 1
ATOM 654 N N . GLN A 1 82 ? 0.578 -18.270 13.369 1.00 72.06 82 GLN A N 1
ATOM 655 C CA . GLN A 1 82 ? 1.740 -17.736 12.670 1.00 72.06 82 GLN A CA 1
ATOM 656 C C . GLN A 1 82 ? 1.278 -16.745 11.590 1.00 72.06 82 GLN A C 1
ATOM 658 O O . GLN A 1 82 ? 0.714 -17.138 10.573 1.00 72.06 82 GLN A O 1
ATOM 663 N N . THR A 1 83 ? 1.493 -15.450 11.823 1.00 68.56 83 THR A N 1
ATOM 664 C CA . THR A 1 83 ? 1.142 -14.378 10.874 1.00 68.56 83 THR A CA 1
ATOM 665 C C . THR A 1 83 ? 2.332 -13.897 10.053 1.00 68.56 83 THR A C 1
ATOM 667 O O . THR A 1 83 ? 2.149 -13.237 9.032 1.00 68.56 83 THR A O 1
ATOM 670 N N . ASP A 1 84 ? 3.552 -14.217 10.481 1.00 66.88 84 ASP A N 1
ATOM 671 C CA . ASP A 1 84 ? 4.783 -13.838 9.804 1.00 66.88 84 ASP A CA 1
ATOM 672 C C . ASP A 1 84 ? 5.838 -14.958 9.854 1.00 66.88 84 ASP A C 1
ATOM 674 O O . ASP A 1 84 ? 5.647 -16.043 10.411 1.00 66.88 84 ASP A O 1
ATOM 678 N N . ARG A 1 85 ? 6.989 -14.704 9.227 1.00 73.12 85 ARG A N 1
ATOM 679 C CA . ARG A 1 85 ? 8.115 -15.649 9.209 1.00 73.12 85 ARG A CA 1
ATOM 680 C C . ARG A 1 85 ? 8.900 -15.675 10.529 1.00 73.12 85 ARG A C 1
ATOM 682 O O . ARG A 1 85 ? 9.926 -16.340 10.582 1.00 73.12 85 ARG A O 1
ATOM 689 N N . LYS A 1 86 ? 8.470 -14.956 11.579 1.00 70.94 86 LYS A N 1
ATOM 690 C CA . LYS A 1 86 ? 9.204 -14.884 12.857 1.00 70.94 86 LYS A CA 1
ATOM 691 C C . LYS A 1 86 ? 8.943 -16.083 13.774 1.00 70.94 86 LYS A C 1
ATOM 693 O O . LYS A 1 86 ? 9.631 -16.217 14.781 1.00 70.94 86 LYS A O 1
ATOM 698 N N . GLY A 1 87 ? 7.997 -16.952 13.411 1.00 68.25 87 GLY A N 1
ATOM 699 C CA . GLY A 1 87 ? 7.652 -18.157 14.165 1.00 68.25 87 GLY A CA 1
ATOM 700 C C . GLY A 1 87 ? 6.718 -17.894 15.353 1.00 68.25 87 GLY A C 1
ATOM 701 O O . GLY A 1 87 ? 6.444 -16.752 15.729 1.00 68.25 87 GLY A O 1
ATOM 702 N N . LEU A 1 88 ? 6.195 -18.975 15.936 1.00 69.94 88 LEU A N 1
ATOM 703 C CA . LEU A 1 88 ? 5.325 -18.917 17.114 1.00 69.94 88 LEU A CA 1
ATOM 704 C C . LEU A 1 88 ? 6.110 -18.425 18.343 1.00 69.94 88 LEU A C 1
ATOM 706 O O . LEU A 1 88 ? 7.270 -18.778 18.527 1.00 69.94 88 LEU A O 1
ATOM 710 N N . GLY A 1 89 ? 5.484 -17.593 19.182 1.00 67.44 89 GLY A N 1
ATOM 711 C CA . GLY A 1 89 ? 6.105 -17.054 20.400 1.00 67.44 89 GLY A CA 1
ATOM 712 C C . GLY A 1 89 ? 6.998 -15.821 20.203 1.00 67.44 89 GLY A C 1
ATOM 713 O O . GLY A 1 89 ? 7.452 -15.244 21.187 1.00 67.44 89 GLY A O 1
ATOM 714 N N . SER A 1 90 ? 7.208 -15.349 18.966 1.00 66.12 90 SER A N 1
ATOM 715 C CA . SER A 1 90 ? 7.999 -14.131 18.710 1.00 66.12 90 SER A CA 1
ATOM 716 C C . SER A 1 90 ? 7.295 -12.839 19.156 1.00 66.12 90 SER A C 1
ATOM 718 O O . SER A 1 90 ? 7.930 -11.786 19.239 1.00 66.12 90 SER A O 1
ATOM 720 N N . SER A 1 91 ? 5.974 -12.875 19.327 1.00 67.81 91 SER A N 1
ATOM 721 C CA . SER A 1 91 ? 5.148 -11.726 19.691 1.00 67.81 91 SER A CA 1
ATOM 722 C C . SER A 1 91 ? 4.425 -11.991 21.005 1.00 67.81 91 SER A C 1
ATOM 724 O O . SER A 1 91 ? 3.894 -13.081 21.225 1.00 67.81 91 SER A O 1
ATOM 726 N N . SER A 1 92 ? 4.398 -10.984 21.883 1.00 71.12 92 SER A N 1
ATOM 727 C CA . SER A 1 92 ? 3.595 -11.030 23.099 1.00 71.12 92 SER A CA 1
ATOM 728 C C . SER A 1 92 ? 2.126 -10.813 22.738 1.00 71.12 92 SER A C 1
ATOM 730 O O . SER A 1 92 ? 1.721 -9.743 22.280 1.00 71.12 92 SER A O 1
ATOM 732 N N . VAL A 1 93 ? 1.319 -11.858 22.911 1.00 74.62 93 VAL A N 1
ATOM 733 C CA . VAL A 1 93 ? -0.127 -11.787 22.684 1.00 74.62 93 VAL A CA 1
ATOM 734 C C . VAL A 1 93 ? -0.808 -11.301 23.954 1.00 74.62 93 VAL A C 1
ATOM 736 O O . VAL A 1 93 ? -0.561 -11.809 25.048 1.00 74.62 93 VAL A O 1
ATOM 739 N N . LYS A 1 94 ? -1.686 -10.311 23.794 1.00 82.12 94 LYS A N 1
ATOM 740 C CA . LYS A 1 94 ? -2.563 -9.828 24.859 1.00 82.12 94 LYS A CA 1
ATOM 741 C C . LYS A 1 94 ? -3.894 -10.560 24.777 1.00 82.12 94 LYS A C 1
ATOM 743 O O . LYS A 1 94 ? -4.583 -10.480 23.762 1.00 82.12 94 LYS A O 1
ATOM 748 N N . TRP A 1 95 ? -4.236 -11.261 25.848 1.00 86.19 95 TRP A N 1
ATOM 749 C CA . TRP A 1 95 ? -5.446 -12.072 25.937 1.00 86.19 95 TRP A CA 1
ATOM 750 C C . TRP A 1 95 ? -6.585 -11.264 26.543 1.00 86.19 95 TRP A C 1
ATOM 752 O O . TRP A 1 95 ? -6.402 -10.634 27.581 1.00 86.19 95 TRP A O 1
ATOM 762 N N . TRP A 1 96 ? -7.758 -11.300 25.912 1.00 88.62 96 TRP A N 1
ATOM 763 C CA . TRP A 1 96 ? -8.927 -10.543 26.359 1.00 88.62 96 TRP A CA 1
ATOM 764 C C . TRP A 1 96 ? -9.383 -10.935 27.769 1.00 88.62 96 TRP A C 1
ATOM 766 O O . TRP A 1 96 ? -9.746 -10.075 28.574 1.00 88.62 96 TRP A O 1
ATOM 776 N N . SER A 1 97 ? -9.336 -12.229 28.092 1.00 89.12 97 SER A N 1
ATOM 777 C CA . SER A 1 97 ? -9.665 -12.727 29.431 1.00 89.12 97 SER A CA 1
ATOM 778 C C . SER A 1 97 ? -8.738 -12.197 30.530 1.00 89.12 97 SER A C 1
ATOM 780 O O . SER A 1 97 ? -9.177 -12.056 31.668 1.00 89.12 97 SER A O 1
ATOM 782 N N . LYS A 1 98 ? -7.483 -11.874 30.190 1.00 89.19 98 LYS A N 1
ATOM 783 C CA . LYS A 1 98 ? -6.432 -11.460 31.136 1.00 89.19 98 LYS A CA 1
ATOM 784 C C . LYS A 1 98 ? -6.253 -9.947 31.232 1.00 89.19 98 LYS A C 1
ATOM 786 O O . LYS A 1 98 ? -5.413 -9.495 32.004 1.00 89.19 98 LYS A O 1
ATOM 791 N N . THR A 1 99 ? -6.979 -9.167 30.433 1.00 89.12 99 THR A N 1
ATOM 792 C CA . THR A 1 99 ? -6.918 -7.704 30.475 1.00 89.12 9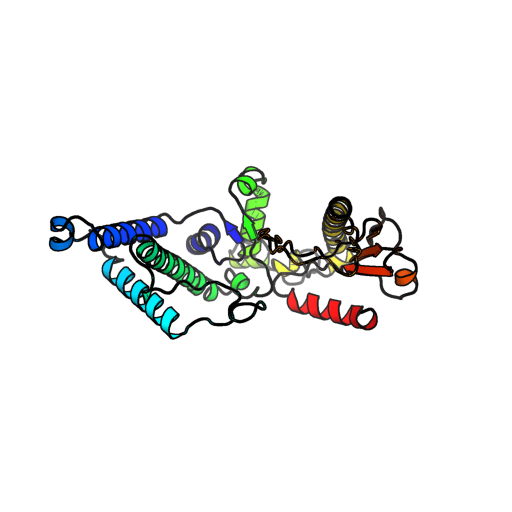9 THR A CA 1
ATOM 793 C C . THR A 1 99 ? -8.068 -7.122 31.286 1.00 89.12 99 THR A C 1
ATOM 795 O O . THR A 1 99 ? -9.197 -7.631 31.296 1.00 89.12 99 THR A O 1
ATOM 798 N N . GLU A 1 100 ? -7.772 -6.009 31.955 1.00 87.81 100 GLU A N 1
ATOM 799 C CA . GLU A 1 100 ? -8.701 -5.295 32.829 1.00 87.81 100 GLU A CA 1
ATOM 800 C C . GLU A 1 100 ? -8.658 -3.779 32.586 1.00 87.81 100 GLU A C 1
ATOM 802 O O . GLU A 1 100 ? -7.718 -3.229 31.999 1.00 87.81 100 GLU A O 1
ATOM 807 N N . GLY A 1 101 ? -9.727 -3.100 33.005 1.00 88.69 101 GLY A N 1
ATOM 808 C CA . GLY A 1 101 ? -9.858 -1.646 32.964 1.00 88.69 101 GLY A CA 1
ATOM 809 C C . GLY A 1 101 ? -9.599 -1.032 31.586 1.00 88.69 101 GLY A C 1
ATOM 810 O O . GLY A 1 101 ? -10.149 -1.447 30.567 1.00 88.69 101 GLY A O 1
ATOM 811 N N . LYS A 1 102 ? -8.742 -0.003 31.537 1.00 90.31 102 LYS A N 1
ATOM 812 C CA . LYS A 1 102 ? -8.473 0.759 30.304 1.00 90.31 102 LYS A CA 1
ATOM 813 C C . LYS A 1 102 ? -8.007 -0.129 29.152 1.00 90.31 102 LYS A C 1
ATOM 815 O O . LYS A 1 102 ? -8.443 0.080 28.024 1.00 90.31 102 LYS A O 1
ATOM 820 N N . GLU A 1 103 ? -7.138 -1.095 29.428 1.00 90.38 103 GLU A N 1
ATOM 821 C CA . GLU A 1 103 ? -6.574 -1.956 28.391 1.00 90.38 103 GLU A CA 1
ATOM 822 C C . GLU A 1 103 ? -7.654 -2.814 27.731 1.00 90.38 103 GLU A C 1
ATOM 824 O O . GLU A 1 103 ? -7.717 -2.914 26.506 1.00 90.38 103 GLU A O 1
ATOM 829 N N . LYS A 1 104 ? -8.568 -3.337 28.548 1.00 91.06 104 LYS A N 1
ATOM 830 C CA . LYS A 1 104 ? -9.768 -4.031 28.097 1.00 91.06 104 LYS A CA 1
ATOM 831 C C . LYS A 1 104 ? -10.609 -3.115 27.189 1.00 91.06 104 LYS A C 1
ATOM 833 O O . LYS A 1 104 ? -10.899 -3.427 26.037 1.00 91.06 104 LYS A O 1
ATOM 838 N N . ARG A 1 105 ? -10.909 -1.890 27.612 1.00 92.56 105 ARG A N 1
ATOM 839 C CA . ARG A 1 105 ? -11.664 -0.948 26.758 1.00 92.56 105 ARG A CA 1
ATOM 840 C C . ARG A 1 105 ? -10.965 -0.648 25.431 1.00 92.56 105 ARG A C 1
ATOM 842 O O . ARG A 1 105 ? -11.620 -0.612 24.388 1.00 92.56 105 ARG A O 1
ATOM 849 N N . ASP A 1 106 ? -9.649 -0.464 25.454 1.00 93.69 106 ASP A N 1
ATOM 850 C CA . ASP A 1 106 ? -8.862 -0.174 24.256 1.00 93.69 106 ASP A CA 1
ATOM 851 C C . ASP A 1 106 ? -8.893 -1.342 23.253 1.00 93.69 106 ASP A C 1
ATOM 853 O O .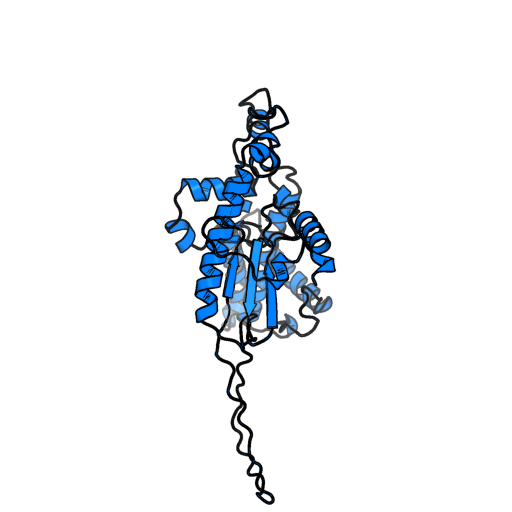 ASP A 1 106 ? -9.009 -1.091 22.053 1.00 93.69 106 ASP A O 1
ATOM 857 N N . MET A 1 107 ? -8.906 -2.602 23.712 1.00 94.06 107 MET A N 1
ATOM 858 C CA . MET A 1 107 ? -9.075 -3.768 22.828 1.00 94.06 107 MET A CA 1
ATOM 859 C C . MET A 1 107 ? -10.438 -3.770 22.116 1.00 94.06 107 MET A C 1
ATOM 861 O O . MET A 1 107 ? -10.492 -4.020 20.913 1.00 94.06 107 MET A O 1
ATOM 865 N N . VAL A 1 108 ? -11.535 -3.438 22.810 1.00 94.69 108 VAL A N 1
ATOM 866 C CA . VAL A 1 108 ? -12.879 -3.349 22.191 1.00 94.69 108 VAL A CA 1
ATOM 867 C C . VAL A 1 108 ? -12.933 -2.226 21.160 1.00 94.69 108 VAL A C 1
ATOM 869 O O . VAL A 1 108 ? -13.460 -2.401 20.061 1.00 94.69 108 VAL A O 1
ATOM 872 N N . ILE A 1 109 ? -12.377 -1.060 21.498 1.00 95.12 109 ILE A N 1
ATOM 873 C CA . ILE A 1 109 ? -12.330 0.090 20.590 1.00 95.12 109 ILE A CA 1
ATOM 874 C C . ILE A 1 109 ? -11.521 -0.256 19.337 1.00 95.12 109 ILE A C 1
ATOM 876 O O . ILE A 1 109 ? -11.943 0.074 18.226 1.00 95.12 109 ILE A O 1
ATOM 880 N N . GLU A 1 110 ? -10.378 -0.921 19.501 1.00 94.25 110 GLU A N 1
ATOM 881 C CA . GLU A 1 110 ? -9.545 -1.347 18.381 1.00 94.25 110 GLU A CA 1
ATOM 882 C C . GLU A 1 110 ? -10.257 -2.385 17.504 1.00 94.25 110 GLU A C 1
ATOM 884 O O . GLU A 1 110 ? -10.192 -2.294 16.280 1.00 94.25 110 GLU A O 1
ATOM 889 N N . GLU A 1 111 ? -11.033 -3.302 18.081 1.00 94.81 111 GLU A N 1
ATOM 890 C CA . GLU A 1 111 ? -11.829 -4.249 17.295 1.00 94.81 111 GLU A CA 1
ATOM 891 C C . GLU A 1 111 ? -12.878 -3.541 16.424 1.00 94.81 111 GLU A C 1
ATOM 893 O O . GLU A 1 111 ? -13.045 -3.842 15.238 1.00 94.81 111 GLU A O 1
ATOM 898 N N . VAL A 1 112 ? -13.543 -2.524 16.977 1.00 94.88 112 VAL A N 1
ATOM 899 C CA . VAL A 1 112 ? -14.498 -1.692 16.231 1.00 94.88 112 VAL A CA 1
ATOM 900 C C . VAL A 1 112 ? -13.797 -0.934 15.098 1.00 94.88 112 VAL A C 1
ATOM 902 O O . VAL A 1 112 ? -14.328 -0.863 13.985 1.00 94.88 112 VAL A O 1
ATOM 905 N N . ARG A 1 113 ? -12.582 -0.417 15.333 1.00 94.00 113 ARG A N 1
ATOM 906 C CA . ARG A 1 113 ? -11.738 0.201 14.293 1.00 94.00 113 ARG A CA 1
ATOM 907 C C . ARG A 1 113 ? -11.389 -0.795 13.186 1.00 94.00 113 ARG A C 1
ATOM 909 O O . ARG A 1 113 ? -11.542 -0.476 12.003 1.00 94.00 113 ARG A O 1
ATOM 916 N N . GLN A 1 114 ? -10.963 -2.002 13.550 1.00 92.12 114 GLN A N 1
ATOM 917 C CA . GLN A 1 114 ? -10.621 -3.062 12.601 1.00 92.12 114 GLN A CA 1
ATOM 918 C C . GLN A 1 114 ? -11.825 -3.471 11.752 1.00 92.12 114 GLN A C 1
ATOM 920 O O . GLN A 1 114 ? -11.685 -3.646 10.540 1.00 92.12 114 GLN A O 1
ATOM 925 N N . ARG A 1 115 ? -13.018 -3.557 12.345 1.00 92.00 115 ARG A N 1
ATOM 926 C CA . ARG A 1 115 ? -14.257 -3.896 11.635 1.00 92.00 115 ARG A CA 1
ATOM 927 C C . ARG A 1 115 ? -14.641 -2.853 10.586 1.00 92.00 115 ARG A C 1
ATOM 929 O O . ARG A 1 115 ? -15.096 -3.212 9.500 1.00 92.00 115 ARG A O 1
ATOM 936 N N . GLU A 1 116 ? -14.420 -1.567 10.859 1.00 91.06 116 GLU A N 1
ATOM 937 C CA . GLU A 1 116 ? -14.615 -0.516 9.852 1.00 91.06 116 GLU A CA 1
ATOM 938 C C . GLU A 1 116 ? -13.614 -0.638 8.692 1.00 91.06 116 GLU A C 1
ATOM 940 O O . GLU A 1 116 ? -14.001 -0.454 7.538 1.00 91.06 116 GLU A O 1
ATOM 945 N N . ASP A 1 117 ? -12.361 -1.020 8.955 1.00 90.31 117 ASP A N 1
ATOM 946 C CA . ASP A 1 117 ? -11.391 -1.292 7.886 1.00 90.31 117 ASP A CA 1
ATOM 947 C C . ASP A 1 117 ? -11.754 -2.528 7.063 1.00 90.31 117 ASP A C 1
ATOM 949 O O . ASP A 1 117 ? -11.651 -2.484 5.838 1.00 90.31 117 ASP A O 1
ATOM 953 N N . VAL A 1 118 ? -12.236 -3.600 7.700 1.00 90.88 118 VAL A N 1
ATOM 954 C CA . VAL A 1 118 ? -12.732 -4.794 6.997 1.00 90.88 118 VAL A CA 1
ATOM 955 C C . VAL A 1 118 ? -13.884 -4.422 6.067 1.00 90.88 118 VAL A C 1
ATOM 957 O O . VAL A 1 118 ? -13.859 -4.792 4.897 1.00 90.88 118 VAL A O 1
ATOM 960 N N . ARG A 1 119 ? -14.844 -3.609 6.527 1.00 90.00 119 ARG A N 1
ATOM 961 C CA . ARG A 1 119 ? -15.941 -3.106 5.679 1.00 90.00 119 ARG A CA 1
ATOM 962 C C . ARG A 1 119 ? -15.441 -2.290 4.487 1.00 90.00 119 ARG A C 1
ATOM 964 O O . ARG A 1 119 ? -16.022 -2.371 3.406 1.00 90.00 119 ARG A O 1
ATOM 971 N N . ARG A 1 120 ? -14.391 -1.481 4.666 1.00 90.06 120 ARG A N 1
ATOM 972 C CA . ARG A 1 120 ? -13.771 -0.725 3.563 1.00 90.06 120 ARG A CA 1
ATOM 973 C C . ARG A 1 120 ? -13.120 -1.675 2.559 1.00 90.06 120 ARG A C 1
ATOM 975 O O . ARG A 1 120 ? -13.388 -1.547 1.371 1.00 90.06 120 ARG A O 1
ATOM 982 N N . ILE A 1 121 ? -12.344 -2.654 3.024 1.00 90.38 121 ILE A N 1
ATOM 983 C CA . ILE A 1 121 ? -11.687 -3.642 2.156 1.00 90.38 121 ILE A CA 1
ATOM 984 C C . ILE A 1 121 ? -12.707 -4.498 1.403 1.00 90.38 121 ILE A C 1
ATOM 986 O O . ILE A 1 121 ? -12.572 -4.652 0.197 1.00 90.38 121 ILE A O 1
ATOM 990 N N . GLN A 1 122 ? -13.754 -4.995 2.067 1.00 90.75 122 GLN A N 1
ATOM 991 C CA . GLN A 1 122 ? -14.816 -5.778 1.420 1.00 90.75 122 GLN A CA 1
ATOM 992 C C . GLN A 1 122 ? -15.425 -5.030 0.229 1.00 90.75 122 GLN A C 1
ATOM 994 O O . GLN A 1 122 ? -15.631 -5.610 -0.832 1.00 90.75 122 GLN A O 1
ATOM 999 N N . LYS A 1 123 ? -15.652 -3.721 0.378 1.00 89.56 123 LYS A N 1
ATOM 1000 C CA . LYS A 1 123 ? -16.112 -2.870 -0.727 1.00 89.56 123 LYS A CA 1
ATOM 1001 C C . LYS A 1 123 ? -15.055 -2.693 -1.811 1.00 89.56 123 LYS A C 1
ATOM 1003 O O . LYS A 1 123 ? -15.408 -2.649 -2.980 1.00 89.56 123 LYS A O 1
ATOM 1008 N N . ALA A 1 124 ? -13.782 -2.581 -1.439 1.00 90.12 124 ALA A N 1
ATOM 1009 C CA . ALA A 1 124 ? -12.683 -2.480 -2.396 1.00 90.12 124 ALA A CA 1
ATOM 1010 C C . ALA A 1 124 ? -12.611 -3.711 -3.297 1.00 90.12 124 ALA A C 1
ATOM 1012 O O . ALA A 1 124 ? -12.536 -3.570 -4.507 1.00 90.12 124 ALA A O 1
ATOM 1013 N N . VAL A 1 125 ? -12.707 -4.905 -2.711 1.00 91.00 125 VAL A N 1
ATOM 1014 C CA . VAL A 1 125 ? -12.668 -6.177 -3.449 1.00 91.00 125 VAL A CA 1
ATOM 1015 C C . VAL A 1 125 ? -13.808 -6.262 -4.472 1.00 91.00 125 VAL A C 1
ATOM 1017 O O . VAL A 1 125 ? -13.635 -6.813 -5.553 1.00 91.00 125 VAL A O 1
ATOM 1020 N N . GLN A 1 126 ? -14.960 -5.651 -4.180 1.00 90.88 126 GLN A N 1
ATOM 1021 C CA . GLN A 1 126 ? -16.099 -5.569 -5.104 1.00 90.88 126 GLN A CA 1
ATOM 1022 C C . GLN A 1 126 ? -15.895 -4.560 -6.252 1.00 90.88 126 GLN A C 1
ATOM 1024 O O . GLN A 1 126 ? -16.738 -4.472 -7.142 1.00 90.88 126 GLN A O 1
ATOM 1029 N N . GLN A 1 127 ? -14.809 -3.782 -6.247 1.00 89.81 127 GLN A N 1
ATOM 1030 C CA . GLN A 1 127 ? -14.488 -2.800 -7.282 1.00 89.81 127 GLN A CA 1
ATOM 1031 C C . GLN A 1 127 ? -13.389 -3.350 -8.201 1.00 89.81 127 GLN A C 1
ATOM 1033 O O . GLN A 1 127 ? -12.208 -3.159 -7.919 1.00 89.81 127 GLN A O 1
ATOM 1038 N N . PRO A 1 128 ? -13.727 -3.969 -9.346 1.00 88.06 128 PRO A N 1
ATOM 1039 C CA . PRO A 1 128 ? -12.741 -4.652 -10.182 1.00 88.06 128 PRO A CA 1
ATOM 1040 C C . PRO A 1 128 ? -11.684 -3.718 -10.776 1.00 88.06 128 PRO A C 1
ATOM 1042 O O . PRO A 1 128 ? -10.629 -4.193 -11.167 1.00 88.06 128 PRO A O 1
ATOM 1045 N N . GLN A 1 129 ? -11.933 -2.407 -10.853 1.00 87.12 129 GLN A N 1
ATOM 1046 C CA . GLN A 1 129 ? -10.937 -1.446 -11.327 1.00 87.12 129 GLN A CA 1
ATOM 1047 C C . GLN A 1 129 ? -10.212 -0.757 -10.163 1.00 87.12 129 GLN A C 1
ATOM 1049 O O . GLN A 1 129 ? -9.015 -0.949 -9.974 1.00 87.12 129 GLN A O 1
ATOM 1054 N N . GLN A 1 130 ? -10.937 0.021 -9.349 1.00 88.75 130 GLN A N 1
ATOM 1055 C CA . GLN A 1 130 ? -10.350 0.809 -8.253 1.00 88.75 130 GLN A CA 1
ATOM 1056 C C . GLN A 1 130 ? -9.849 -0.056 -7.089 1.00 88.75 130 GLN A C 1
ATOM 1058 O O . GLN A 1 130 ? -9.094 0.430 -6.251 1.00 88.75 130 GLN A O 1
ATOM 1063 N N . GLY A 1 131 ? -10.288 -1.312 -7.012 1.00 90.56 131 GLY A N 1
ATOM 1064 C CA . GLY A 1 131 ? -9.919 -2.283 -5.992 1.00 90.56 131 GLY A CA 1
ATOM 1065 C C . GLY A 1 131 ? -8.722 -3.154 -6.342 1.00 90.56 131 GLY A C 1
ATOM 1066 O O . GLY A 1 131 ? -8.312 -3.925 -5.492 1.00 90.56 131 GLY A O 1
ATOM 1067 N N . GLN A 1 132 ? -8.118 -3.032 -7.531 1.00 89.75 132 GLN A N 1
ATOM 1068 C CA . GLN A 1 132 ? -6.998 -3.895 -7.956 1.00 89.75 132 GLN A CA 1
ATOM 1069 C C . GLN A 1 132 ? -5.823 -3.924 -6.967 1.00 89.75 132 GLN A C 1
ATOM 1071 O O . GLN A 1 132 ? -5.133 -4.935 -6.853 1.00 89.75 132 GLN A O 1
ATOM 1076 N N . TRP A 1 133 ? -5.631 -2.850 -6.198 1.00 91.00 133 TRP A N 1
ATOM 1077 C CA . TRP A 1 133 ? -4.614 -2.781 -5.150 1.00 91.00 133 TRP A CA 1
ATOM 1078 C C . TRP A 1 133 ? -4.783 -3.831 -4.042 1.00 91.00 133 TRP A C 1
ATOM 1080 O O . TRP A 1 133 ? -3.816 -4.110 -3.330 1.00 91.00 133 TRP A O 1
ATOM 1090 N N . THR A 1 134 ? -5.976 -4.420 -3.871 1.00 91.38 134 THR A N 1
ATOM 1091 C CA . THR A 1 134 ? -6.201 -5.496 -2.892 1.00 91.38 134 THR A CA 1
ATOM 1092 C C . THR A 1 134 ? -5.420 -6.755 -3.229 1.00 91.38 134 THR A C 1
ATOM 1094 O O . THR A 1 134 ? -5.134 -7.520 -2.322 1.00 91.38 134 THR A O 1
ATOM 1097 N N . ASN A 1 135 ? -5.047 -6.938 -4.498 1.00 91.06 135 ASN A N 1
ATOM 1098 C CA . ASN A 1 135 ? -4.330 -8.114 -4.991 1.00 91.06 135 ASN A CA 1
ATOM 1099 C C . ASN A 1 135 ? -2.807 -7.904 -5.010 1.00 91.06 135 ASN A C 1
ATOM 1101 O O . ASN A 1 135 ? -2.060 -8.742 -5.503 1.00 91.06 135 ASN A O 1
ATOM 1105 N N . TRP A 1 136 ? -2.315 -6.757 -4.536 1.00 90.69 136 TRP A N 1
ATOM 1106 C CA . TRP A 1 136 ? -0.883 -6.452 -4.524 1.00 90.69 136 TRP A CA 1
ATOM 1107 C C . TRP A 1 136 ? -0.210 -7.028 -3.278 1.00 90.69 136 TRP A C 1
ATOM 1109 O O . TRP A 1 136 ? 0.395 -6.283 -2.510 1.00 90.69 136 TRP A O 1
ATOM 1119 N N . ASP A 1 137 ? -0.338 -8.326 -3.014 1.00 86.38 137 ASP A N 1
ATOM 1120 C CA . ASP A 1 137 ? 0.097 -8.944 -1.750 1.00 86.38 137 ASP A CA 1
ATOM 1121 C C . ASP A 1 137 ? 1.577 -8.689 -1.439 1.00 86.38 137 ASP A C 1
ATOM 1123 O O . ASP A 1 137 ? 1.913 -8.269 -0.331 1.00 86.38 137 ASP A O 1
ATOM 1127 N N . SER A 1 138 ? 2.428 -8.785 -2.462 1.00 86.62 138 SER A N 1
ATOM 1128 C CA . SER A 1 138 ? 3.869 -8.515 -2.379 1.00 86.62 138 SER A CA 1
ATOM 1129 C C . SER A 1 138 ? 4.234 -7.032 -2.196 1.00 86.62 138 SER A C 1
ATOM 1131 O O . SER A 1 138 ? 5.365 -6.714 -1.827 1.00 86.62 138 SER A O 1
ATOM 1133 N N . ALA A 1 139 ? 3.306 -6.101 -2.438 1.00 88.75 139 ALA A N 1
ATOM 1134 C CA . ALA A 1 139 ? 3.577 -4.675 -2.298 1.00 88.75 139 ALA A CA 1
ATOM 1135 C C . ALA A 1 139 ? 3.501 -4.236 -0.831 1.00 88.75 139 ALA A C 1
ATOM 1137 O O . ALA A 1 139 ? 2.474 -4.403 -0.156 1.00 88.75 139 ALA A O 1
ATOM 1138 N N . MET A 1 140 ? 4.571 -3.602 -0.350 1.00 88.88 140 MET A N 1
ATOM 1139 C CA . MET A 1 140 ? 4.598 -2.990 0.976 1.00 88.88 140 MET A CA 1
ATOM 1140 C C . MET A 1 140 ? 3.606 -1.828 1.071 1.00 88.88 140 MET A C 1
ATOM 1142 O O . MET A 1 140 ? 3.414 -1.058 0.129 1.00 88.88 140 MET A O 1
ATOM 1146 N N . GLN A 1 141 ? 2.994 -1.667 2.246 1.00 90.06 141 GLN A N 1
ATOM 1147 C CA . GLN A 1 141 ? 2.168 -0.499 2.521 1.00 90.06 141 GLN A CA 1
ATOM 1148 C C . GLN A 1 141 ? 3.044 0.756 2.624 1.00 90.06 141 GLN A C 1
ATOM 1150 O O . GLN A 1 141 ? 3.989 0.811 3.409 1.00 90.06 141 GLN A O 1
ATOM 1155 N N . ARG A 1 142 ? 2.662 1.805 1.898 1.00 91.12 142 ARG A N 1
ATOM 1156 C CA . ARG A 1 142 ? 3.227 3.146 2.022 1.00 91.12 142 ARG A CA 1
ATOM 1157 C C . ARG A 1 142 ? 2.349 3.995 2.933 1.00 91.12 142 ARG A C 1
ATOM 1159 O O . ARG A 1 142 ? 1.182 4.227 2.627 1.00 91.12 142 ARG A O 1
ATOM 1166 N N . SER A 1 143 ? 2.916 4.503 4.024 1.00 91.56 143 SER A N 1
ATOM 1167 C CA . SER A 1 143 ? 2.237 5.434 4.933 1.00 91.56 143 SER A CA 1
ATOM 1168 C C . SER A 1 143 ? 2.765 6.851 4.728 1.00 91.56 143 SER A C 1
ATOM 1170 O O . SER A 1 143 ? 3.967 7.063 4.829 1.00 91.56 143 SER A O 1
ATOM 1172 N N . LEU A 1 144 ? 1.882 7.816 4.465 1.00 91.00 144 LEU A N 1
ATOM 1173 C CA . LEU A 1 144 ? 2.232 9.238 4.417 1.00 91.00 144 LEU A CA 1
ATOM 1174 C C . LEU A 1 144 ? 1.905 9.894 5.751 1.00 91.00 144 LEU A C 1
ATOM 1176 O O . LEU A 1 144 ? 0.755 9.856 6.191 1.00 91.00 144 LEU A O 1
ATOM 1180 N N . THR A 1 145 ? 2.905 10.503 6.380 1.00 91.69 145 THR A N 1
ATOM 1181 C CA . THR A 1 145 ? 2.731 11.336 7.570 1.00 91.69 145 THR A CA 1
ATOM 1182 C C . THR A 1 145 ? 2.213 12.726 7.197 1.00 91.69 145 THR A C 1
ATOM 1184 O O . THR A 1 145 ? 2.289 13.148 6.043 1.00 91.69 145 THR A O 1
ATOM 1187 N N . TRP A 1 146 ? 1.732 13.492 8.183 1.00 92.12 146 TRP A N 1
ATOM 1188 C CA . TRP A 1 146 ? 1.389 14.899 7.952 1.00 92.12 146 TRP A CA 1
ATOM 1189 C C . TRP A 1 146 ? 2.579 15.701 7.423 1.00 92.12 146 TRP A C 1
ATOM 1191 O O . TRP A 1 146 ? 2.396 16.514 6.525 1.00 92.12 146 TRP A O 1
ATOM 1201 N N . LYS A 1 147 ? 3.793 15.435 7.923 1.00 93.75 147 LYS A N 1
ATOM 1202 C CA . LYS A 1 147 ? 5.018 16.082 7.443 1.00 93.75 147 LYS A CA 1
ATOM 1203 C C . LYS A 1 147 ? 5.243 15.804 5.955 1.00 93.75 147 LYS A C 1
ATOM 1205 O O . LYS A 1 147 ? 5.475 16.746 5.206 1.00 93.75 147 LYS A O 1
ATOM 1210 N N . ASP A 1 148 ? 5.092 14.551 5.525 1.00 91.69 148 ASP A N 1
ATOM 1211 C CA . ASP A 1 148 ? 5.246 14.177 4.113 1.00 91.69 148 ASP A CA 1
ATOM 1212 C C . ASP A 1 148 ? 4.223 14.902 3.235 1.00 91.69 148 ASP A C 1
ATOM 1214 O O . ASP A 1 148 ? 4.572 15.464 2.201 1.00 91.69 148 ASP A O 1
ATOM 1218 N N . ILE A 1 149 ? 2.959 14.940 3.669 1.00 90.81 149 ILE A N 1
ATOM 1219 C CA . ILE A 1 149 ? 1.879 15.619 2.943 1.00 90.81 149 ILE A CA 1
ATOM 1220 C C . ILE A 1 149 ? 2.163 17.121 2.824 1.00 90.81 149 ILE A C 1
ATOM 1222 O O . ILE A 1 149 ? 1.976 17.686 1.752 1.00 90.81 149 ILE A O 1
ATOM 1226 N N . TRP A 1 150 ? 2.646 17.762 3.890 1.00 91.12 150 TRP A N 1
ATOM 1227 C CA . TRP A 1 150 ? 2.981 19.189 3.878 1.00 91.12 150 TRP A CA 1
ATOM 1228 C C . TRP A 1 150 ? 4.201 19.523 3.015 1.00 91.12 150 TRP A C 1
ATOM 1230 O O . TRP A 1 150 ? 4.251 20.599 2.427 1.00 91.12 150 TRP A O 1
ATOM 1240 N N . GLN A 1 151 ? 5.174 18.617 2.921 1.00 93.69 151 GLN A N 1
ATOM 1241 C CA . GLN A 1 151 ? 6.388 18.817 2.121 1.00 93.69 151 GLN A CA 1
ATOM 1242 C C . GLN A 1 151 ? 6.204 18.453 0.641 1.00 93.69 151 GLN A C 1
ATOM 1244 O O . GLN A 1 151 ? 6.986 18.872 -0.212 1.00 93.69 151 GLN A O 1
ATOM 1249 N N . MET A 1 152 ? 5.190 17.655 0.306 1.00 93.00 152 MET A N 1
ATOM 1250 C CA . MET A 1 152 ? 4.944 17.224 -1.065 1.00 93.00 152 MET A CA 1
ATOM 1251 C C . MET A 1 152 ? 4.146 18.260 -1.859 1.00 93.00 152 MET A C 1
ATOM 1253 O O . MET A 1 152 ? 3.095 18.734 -1.438 1.00 93.00 152 MET A O 1
ATOM 1257 N N . ALA A 1 153 ? 4.580 18.514 -3.097 1.00 94.44 153 ALA A N 1
ATOM 1258 C CA . ALA A 1 153 ? 3.801 19.306 -4.042 1.00 94.44 153 ALA A CA 1
ATOM 1259 C C . ALA A 1 153 ? 2.383 18.710 -4.236 1.00 94.44 153 ALA A C 1
ATOM 1261 O O . ALA A 1 153 ? 2.257 17.489 -4.419 1.00 94.44 153 ALA A O 1
ATOM 1262 N N . PRO A 1 154 ? 1.314 19.532 -4.299 1.00 91.62 154 PRO A N 1
ATOM 1263 C CA . PRO A 1 154 ? -0.066 19.042 -4.407 1.00 91.62 154 PRO A CA 1
ATOM 1264 C C . PRO A 1 154 ? -0.306 18.092 -5.589 1.00 91.62 154 PRO A C 1
ATOM 1266 O O . PRO A 1 154 ? -1.023 17.095 -5.472 1.00 91.62 154 PRO A O 1
ATOM 1269 N N . LEU A 1 155 ? 0.338 18.353 -6.732 1.00 93.94 155 LEU A N 1
ATOM 1270 C CA . LEU A 1 155 ? 0.247 17.498 -7.919 1.00 93.94 155 LEU A CA 1
ATOM 1271 C C . LEU A 1 155 ? 0.869 16.115 -7.699 1.00 93.94 155 LEU A C 1
ATOM 1273 O O . LEU A 1 155 ? 0.347 15.126 -8.214 1.00 93.94 155 LEU A O 1
ATOM 1277 N N . ARG A 1 156 ? 1.932 16.022 -6.891 1.00 92.81 156 ARG A N 1
ATOM 1278 C CA . ARG A 1 156 ? 2.587 14.754 -6.549 1.00 92.81 156 ARG A CA 1
ATOM 1279 C C . ARG A 1 156 ? 1.679 13.886 -5.682 1.00 92.81 156 ARG A C 1
ATOM 1281 O O . ARG A 1 156 ? 1.551 12.694 -5.941 1.00 92.81 156 ARG A O 1
ATOM 1288 N N . ILE A 1 157 ? 1.004 14.487 -4.700 1.00 91.12 157 ILE A N 1
ATOM 1289 C CA . ILE A 1 157 ? 0.027 13.793 -3.845 1.00 91.12 157 ILE A CA 1
ATOM 1290 C C . ILE A 1 157 ? -1.159 13.318 -4.684 1.00 91.12 157 ILE A C 1
ATOM 1292 O O . ILE A 1 157 ? -1.554 12.155 -4.612 1.00 91.12 157 ILE A O 1
ATOM 1296 N N . ARG A 1 158 ? -1.698 14.200 -5.536 1.00 91.56 158 ARG A N 1
ATOM 1297 C CA . ARG A 1 158 ? -2.797 13.867 -6.448 1.00 91.56 158 ARG A CA 1
ATOM 1298 C C . ARG A 1 158 ? -2.429 12.714 -7.376 1.00 91.56 158 ARG A C 1
ATOM 1300 O O . ARG A 1 158 ? -3.258 11.832 -7.580 1.00 91.56 158 ARG A O 1
ATOM 1307 N N . PHE A 1 159 ? -1.223 12.726 -7.939 1.00 93.06 159 PHE A N 1
ATOM 1308 C CA . PHE A 1 159 ? -0.730 11.638 -8.776 1.00 93.06 159 PHE A CA 1
ATOM 1309 C C . PHE A 1 159 ? -0.642 10.328 -7.988 1.00 93.06 159 PHE A C 1
ATOM 1311 O O . PHE A 1 159 ? -1.216 9.339 -8.425 1.00 93.06 159 PHE A O 1
ATOM 1318 N N . LEU A 1 160 ? -0.017 10.346 -6.807 1.00 92.00 160 LEU A N 1
ATOM 1319 C CA . LEU A 1 160 ? 0.184 9.164 -5.966 1.00 92.00 160 LEU A CA 1
ATOM 1320 C C . LEU A 1 160 ? -1.135 8.506 -5.536 1.00 92.00 160 LEU A C 1
ATOM 1322 O O . LEU A 1 160 ? -1.2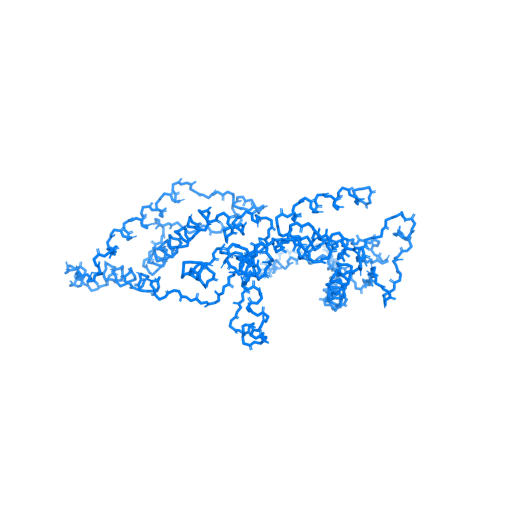87 7.294 -5.632 1.00 92.00 160 LEU A O 1
ATOM 1326 N N . ILE A 1 161 ? -2.114 9.295 -5.088 1.00 90.56 161 ILE A N 1
ATOM 1327 C CA . ILE A 1 161 ? -3.429 8.750 -4.719 1.00 90.56 161 ILE A CA 1
ATOM 1328 C C . ILE A 1 161 ? -4.107 8.158 -5.960 1.00 90.56 161 ILE A C 1
ATOM 1330 O O . ILE A 1 161 ? -4.643 7.054 -5.920 1.00 90.56 161 ILE A O 1
ATOM 1334 N N . ARG A 1 162 ? -4.074 8.871 -7.090 1.00 91.88 162 ARG A N 1
ATOM 1335 C CA . ARG A 1 162 ? -4.741 8.418 -8.315 1.00 91.88 162 ARG A CA 1
ATOM 1336 C C . ARG A 1 162 ? -4.071 7.212 -8.963 1.00 91.88 162 ARG A C 1
ATOM 1338 O O . ARG A 1 162 ? -4.778 6.458 -9.620 1.00 91.88 162 ARG A O 1
ATOM 1345 N N . SER A 1 163 ? -2.761 7.028 -8.812 1.00 91.50 163 SER A N 1
ATOM 1346 C CA . SER A 1 163 ? -2.056 5.871 -9.369 1.00 91.50 163 SER A CA 1
ATOM 1347 C C . SER A 1 163 ? -2.441 4.582 -8.646 1.00 91.50 163 SER A C 1
ATOM 1349 O O . SER A 1 163 ? -2.667 3.574 -9.303 1.00 91.50 163 SER A O 1
ATOM 1351 N N . VAL A 1 164 ? -2.593 4.634 -7.317 1.00 91.69 164 VAL A N 1
ATOM 1352 C CA . VAL A 1 164 ? -2.943 3.466 -6.489 1.00 91.69 164 VAL A CA 1
ATOM 1353 C C . VAL A 1 164 ? -4.372 2.985 -6.745 1.00 91.69 164 VAL A C 1
ATOM 1355 O O . VAL A 1 164 ? -4.615 1.787 -6.815 1.00 91.69 164 VAL A O 1
ATOM 1358 N N . TYR A 1 165 ? -5.318 3.910 -6.919 1.00 90.50 165 TYR A N 1
ATOM 1359 C CA . TYR A 1 165 ? -6.740 3.580 -7.100 1.00 90.50 165 TYR A CA 1
ATOM 1360 C C . TYR A 1 165 ? -7.198 3.597 -8.564 1.00 90.50 165 TYR A C 1
ATOM 1362 O O . TYR A 1 165 ? -8.394 3.671 -8.826 1.00 90.50 165 TYR A O 1
ATOM 1370 N N . ASP A 1 166 ? -6.264 3.584 -9.517 1.00 91.19 166 ASP A N 1
ATOM 1371 C CA . ASP A 1 166 ? -6.525 3.652 -10.960 1.00 91.19 166 ASP A CA 1
ATOM 1372 C C . ASP A 1 166 ? -7.521 4.761 -11.372 1.00 91.19 166 ASP A C 1
ATOM 1374 O O . ASP A 1 166 ? -8.515 4.562 -12.073 1.00 91.19 166 ASP A O 1
ATOM 1378 N N . LEU A 1 167 ? -7.242 5.973 -10.892 1.00 91.56 167 LEU A N 1
ATOM 1379 C CA . LEU A 1 167 ? -7.981 7.207 -11.179 1.00 91.56 167 LEU A CA 1
ATOM 1380 C C . LEU A 1 167 ? -7.155 8.191 -12.024 1.00 91.56 167 LEU A C 1
ATOM 1382 O O . LEU A 1 167 ? -7.485 9.380 -12.124 1.00 91.56 167 LEU A O 1
ATOM 1386 N N . LEU A 1 168 ? -6.037 7.733 -12.594 1.00 93.75 168 LEU A N 1
ATOM 1387 C CA . LEU A 1 168 ? -5.258 8.517 -13.548 1.00 93.75 168 LEU A CA 1
ATOM 1388 C C . LEU A 1 168 ? -6.003 8.610 -14.889 1.00 93.75 168 LEU A C 1
ATOM 1390 O O . LEU A 1 168 ? -6.705 7.671 -15.262 1.00 93.75 168 LEU A O 1
ATOM 1394 N N . PRO A 1 169 ? -5.869 9.722 -15.632 1.00 94.38 169 PRO A N 1
ATOM 1395 C CA . PRO A 1 169 ? -6.541 9.914 -16.915 1.00 94.38 169 PRO A CA 1
ATOM 1396 C C . PRO A 1 169 ? -5.841 9.137 -18.048 1.00 94.38 169 PRO A C 1
ATOM 1398 O O . PRO A 1 169 ? -5.400 9.728 -19.027 1.00 94.38 169 PRO A O 1
ATOM 1401 N N . SER A 1 170 ? -5.697 7.817 -17.908 1.00 95.25 170 SER A N 1
ATOM 1402 C CA . SER A 1 170 ? -5.312 6.937 -19.021 1.00 95.25 170 SER A CA 1
ATOM 1403 C C . SER A 1 170 ? -6.439 6.906 -20.060 1.00 95.25 170 SER A C 1
ATOM 1405 O O . SER A 1 170 ? -7.601 7.065 -19.684 1.00 95.25 170 SER A O 1
ATOM 1407 N N . ASN A 1 171 ? -6.158 6.688 -21.351 1.00 96.25 171 ASN A N 1
ATOM 1408 C CA . ASN A 1 171 ? -7.227 6.654 -22.358 1.00 96.25 171 ASN A CA 1
ATOM 1409 C C . ASN A 1 171 ? -8.266 5.568 -22.042 1.00 96.25 171 ASN A C 1
ATOM 1411 O O . ASN A 1 171 ? -9.452 5.810 -22.228 1.00 96.25 171 ASN A O 1
ATOM 1415 N N . ALA A 1 172 ? -7.870 4.432 -21.454 1.00 95.81 172 ALA A N 1
ATOM 1416 C CA . ALA A 1 172 ? -8.826 3.440 -20.958 1.00 95.81 172 ALA A CA 1
ATOM 1417 C C . ALA A 1 172 ? -9.782 4.007 -19.888 1.00 95.81 172 ALA A C 1
ATOM 1419 O O . ALA A 1 172 ? -10.980 3.720 -19.918 1.00 95.81 172 ALA A O 1
ATOM 1420 N N . ASN A 1 173 ? -9.281 4.829 -18.962 1.00 94.88 173 ASN A N 1
ATOM 1421 C CA . ASN A 1 173 ? -10.113 5.487 -17.953 1.00 94.88 173 ASN A CA 1
ATOM 1422 C C . ASN A 1 173 ? -10.948 6.625 -18.555 1.00 94.88 173 ASN A C 1
ATOM 1424 O O . ASN A 1 173 ? -12.109 6.772 -18.187 1.00 94.88 173 ASN A O 1
ATOM 1428 N N . LEU A 1 174 ? -10.403 7.393 -19.504 1.00 96.19 174 LEU A N 1
ATOM 1429 C CA . LEU A 1 174 ? -11.130 8.457 -20.202 1.00 96.19 174 LEU A CA 1
ATOM 1430 C C . LEU A 1 174 ? -12.317 7.910 -20.999 1.00 96.19 174 LEU A C 1
ATOM 1432 O O . LEU A 1 174 ? -13.391 8.502 -20.934 1.00 96.19 174 LEU A O 1
ATOM 1436 N N . VAL A 1 175 ? -12.151 6.765 -21.668 1.00 96.38 175 VAL A N 1
ATOM 1437 C CA . VAL A 1 175 ? -13.252 6.051 -22.332 1.00 96.38 175 VAL A CA 1
ATOM 1438 C C . VAL A 1 175 ? -14.298 5.601 -21.327 1.00 96.38 175 VAL A C 1
ATOM 1440 O O . VAL A 1 175 ? -15.482 5.865 -21.505 1.00 96.38 175 VAL A O 1
ATOM 1443 N N . ARG A 1 176 ? -13.873 5.010 -20.202 1.00 93.19 176 ARG A N 1
ATOM 1444 C CA . ARG A 1 176 ? -14.799 4.625 -19.125 1.00 93.19 176 ARG A CA 1
ATOM 1445 C C . ARG A 1 176 ? -15.582 5.821 -18.568 1.00 93.19 176 ARG A C 1
ATOM 1447 O O . ARG A 1 176 ? -16.705 5.653 -18.110 1.00 93.19 176 ARG A O 1
ATOM 1454 N N . TRP A 1 177 ? -14.996 7.015 -18.584 1.00 94.56 177 TRP A N 1
ATOM 1455 C CA . TRP A 1 177 ? -15.642 8.252 -18.139 1.00 94.56 177 TRP A CA 1
ATOM 1456 C C . TRP A 1 177 ? -16.427 8.975 -19.243 1.00 94.56 177 TRP A C 1
ATOM 1458 O O . TRP A 1 177 ? -16.888 10.088 -18.995 1.00 94.56 177 TRP A O 1
ATOM 1468 N N . GLY A 1 178 ? -16.544 8.401 -20.445 1.00 96.25 178 GLY A N 1
ATOM 1469 C CA . GLY A 1 178 ? -17.243 9.017 -21.578 1.00 96.25 178 GLY A CA 1
ATOM 1470 C C . GLY A 1 178 ? -16.578 10.295 -22.099 1.00 96.25 178 GLY A C 1
ATOM 1471 O O . GLY A 1 178 ? -17.251 11.161 -22.642 1.00 96.25 178 GLY A O 1
ATOM 1472 N N . LYS A 1 179 ? -15.267 10.460 -21.878 1.00 96.19 179 LYS A N 1
ATOM 1473 C CA . LYS A 1 179 ? -14.494 11.643 -22.309 1.00 96.19 179 LYS A CA 1
ATOM 1474 C C . LYS A 1 179 ? -13.698 11.426 -23.592 1.00 96.19 179 LYS A C 1
ATOM 1476 O O . LYS A 1 179 ? -13.093 12.367 -24.096 1.00 96.19 179 LYS A O 1
ATOM 1481 N N . LYS A 1 180 ? -13.614 10.183 -24.050 1.00 96.12 180 LYS A N 1
ATOM 1482 C CA . LYS A 1 180 ? -12.903 9.764 -25.254 1.00 96.12 180 LYS A CA 1
ATOM 1483 C C . LYS A 1 180 ? -13.578 8.503 -25.786 1.00 96.12 180 LYS A C 1
ATOM 1485 O O . LYS A 1 180 ? -14.115 7.747 -24.984 1.00 96.12 180 LYS A O 1
ATOM 1490 N N . ASP A 1 181 ? -13.492 8.255 -27.085 1.00 96.50 181 ASP A N 1
ATOM 1491 C CA . ASP A 1 181 ? -14.098 7.061 -27.693 1.00 96.50 181 ASP A CA 1
ATOM 1492 C C . ASP A 1 181 ? -13.119 5.881 -27.775 1.00 96.50 181 ASP A C 1
ATOM 1494 O O . ASP A 1 181 ? -13.513 4.724 -27.653 1.00 96.50 181 ASP A O 1
ATOM 1498 N N . ASP A 1 182 ? -11.821 6.169 -27.905 1.00 96.31 182 ASP A N 1
ATOM 1499 C CA . ASP A 1 182 ? -10.788 5.161 -28.150 1.00 96.31 182 ASP A CA 1
ATOM 1500 C C . ASP A 1 182 ? -9.765 5.044 -26.994 1.00 96.31 182 ASP A C 1
ATOM 1502 O O . ASP A 1 182 ? -9.113 6.040 -26.632 1.00 96.31 182 ASP A O 1
ATOM 1506 N N . PRO A 1 183 ? -9.576 3.838 -26.408 1.00 96.94 183 PRO A N 1
ATOM 1507 C CA . PRO A 1 183 ? -8.603 3.601 -25.349 1.00 96.94 183 PRO A CA 1
ATOM 1508 C C . PRO A 1 183 ? -7.167 3.388 -25.858 1.00 96.94 183 PRO A C 1
ATOM 1510 O O . PRO A 1 183 ? -6.304 3.044 -25.046 1.00 96.94 183 PRO A O 1
ATOM 1513 N N . THR A 1 184 ? -6.877 3.536 -27.152 1.00 97.62 184 THR A N 1
ATOM 1514 C CA . THR A 1 184 ? -5.540 3.286 -27.718 1.00 97.62 184 THR A CA 1
ATOM 1515 C C . THR A 1 184 ? -4.454 4.211 -27.166 1.00 97.62 184 THR A C 1
ATOM 1517 O O . THR A 1 184 ? -4.666 5.370 -26.806 1.00 97.62 184 THR A O 1
ATOM 1520 N N . CYS A 1 185 ? -3.239 3.684 -27.074 1.00 96.50 185 CYS A N 1
ATOM 1521 C CA . CYS A 1 185 ? -2.041 4.406 -26.687 1.00 96.50 185 CYS A CA 1
ATOM 1522 C C . CYS A 1 185 ? -1.528 5.217 -27.879 1.00 96.50 185 CYS A C 1
ATOM 1524 O O . CYS A 1 185 ? -1.306 4.635 -28.938 1.00 96.50 185 CYS A O 1
ATOM 1526 N N . PRO A 1 186 ? -1.234 6.518 -27.711 1.00 95.19 186 PRO A N 1
ATOM 1527 C CA . PRO A 1 186 ? -0.724 7.349 -28.799 1.00 95.19 186 PRO A CA 1
ATOM 1528 C C . PRO A 1 186 ? 0.692 6.962 -29.250 1.00 95.19 186 PRO A C 1
ATOM 1530 O O . PRO A 1 186 ? 1.146 7.447 -30.275 1.00 95.19 186 PRO A O 1
ATOM 1533 N N . LEU A 1 187 ? 1.408 6.134 -28.477 1.00 95.06 187 LEU A N 1
ATOM 1534 C CA . LEU A 1 187 ? 2.774 5.718 -28.803 1.00 95.06 187 LEU A CA 1
ATOM 1535 C C . LEU A 1 187 ? 2.816 4.376 -29.529 1.00 95.06 187 LEU A C 1
ATOM 1537 O O . LEU A 1 187 ? 3.508 4.244 -30.527 1.00 95.06 187 LEU A O 1
ATOM 1541 N N . CYS A 1 188 ? 2.130 3.361 -28.999 1.00 95.38 188 CYS A N 1
ATOM 1542 C CA . CYS A 1 188 ? 2.248 1.987 -29.495 1.00 95.38 188 CYS A CA 1
ATOM 1543 C C . CYS A 1 188 ? 0.932 1.404 -30.022 1.00 95.38 188 CYS A C 1
ATOM 1545 O O . CYS A 1 188 ? 0.875 0.204 -30.275 1.00 95.38 188 CYS A O 1
ATOM 1547 N N . HIS A 1 189 ? -0.138 2.204 -30.070 1.00 95.19 189 HIS A N 1
ATOM 1548 C CA . HIS A 1 189 ? -1.479 1.831 -30.538 1.00 95.19 189 HIS A CA 1
ATOM 1549 C C . HIS A 1 189 ? -2.166 0.661 -29.799 1.00 95.19 189 HIS A C 1
ATOM 1551 O O . HIS A 1 189 ? -3.283 0.289 -30.133 1.00 95.19 189 HIS A O 1
ATOM 1557 N N . GLY A 1 190 ? -1.558 0.110 -28.745 1.00 95.19 190 GLY A N 1
ATOM 1558 C CA . GLY A 1 190 ? -2.190 -0.867 -27.850 1.00 95.19 190 GLY A CA 1
ATOM 1559 C C . GLY A 1 190 ? -3.142 -0.206 -26.848 1.00 95.19 190 GLY A C 1
ATOM 1560 O O . GLY A 1 190 ? -3.174 1.014 -26.730 1.00 95.19 190 GLY A O 1
ATOM 1561 N N . ARG A 1 191 ? -3.897 -0.984 -26.065 1.00 96.38 191 ARG A N 1
ATOM 1562 C CA . ARG A 1 191 ? -4.807 -0.433 -25.042 1.00 96.38 191 ARG A CA 1
ATOM 1563 C C . ARG A 1 191 ? -4.036 0.308 -23.937 1.00 96.38 191 ARG A C 1
ATOM 1565 O O . ARG A 1 191 ? -3.218 -0.285 -23.238 1.00 96.38 191 ARG A O 1
ATOM 1572 N N . GLN A 1 192 ? -4.328 1.592 -23.732 1.00 96.69 192 GLN A N 1
ATOM 1573 C CA . GLN A 1 192 ? -3.636 2.452 -22.770 1.00 96.69 192 GLN A CA 1
ATOM 1574 C C . GLN A 1 192 ? -4.288 2.410 -21.382 1.00 96.69 192 GLN A C 1
ATOM 1576 O O . GLN A 1 192 ? -5.115 3.255 -21.035 1.00 96.69 192 GLN A O 1
ATOM 1581 N N . THR A 1 193 ? -3.879 1.444 -20.564 1.00 95.38 193 THR A N 1
ATOM 1582 C CA . THR A 1 193 ? -4.163 1.410 -19.120 1.00 95.38 193 THR A CA 1
ATOM 1583 C C . THR A 1 193 ? -3.106 2.178 -18.315 1.00 95.38 193 THR A C 1
ATOM 1585 O O . THR A 1 193 ? -2.066 2.581 -18.842 1.00 95.38 193 THR A O 1
ATOM 1588 N N . THR A 1 194 ? -3.343 2.376 -17.015 1.00 93.50 194 THR A N 1
ATOM 1589 C CA . THR A 1 194 ? -2.336 2.947 -16.105 1.00 93.50 194 THR A CA 1
ATOM 1590 C C . THR A 1 194 ? -1.077 2.073 -16.044 1.00 93.50 194 THR A C 1
ATOM 1592 O O . THR A 1 194 ? 0.028 2.582 -16.219 1.00 93.50 194 THR A O 1
ATOM 1595 N N . GLU A 1 195 ? -1.236 0.754 -15.912 1.00 92.88 195 GLU A N 1
ATOM 1596 C CA . GLU A 1 195 ? -0.141 -0.225 -15.987 1.00 92.88 195 GLU A CA 1
ATOM 1597 C C . GLU A 1 195 ? 0.637 -0.119 -17.306 1.00 92.88 195 GLU A C 1
ATOM 1599 O O . GLU A 1 195 ? 1.872 -0.110 -17.306 1.00 92.88 195 GLU A O 1
ATOM 1604 N N . HIS A 1 196 ? -0.076 0.022 -18.429 1.00 94.25 196 HIS A N 1
ATOM 1605 C CA . HIS A 1 196 ? 0.528 0.180 -19.746 1.00 94.25 196 HIS A CA 1
ATOM 1606 C C . HIS A 1 196 ? 1.463 1.389 -19.801 1.00 94.25 196 HIS A C 1
ATOM 1608 O O . HIS A 1 196 ? 2.627 1.254 -20.172 1.00 94.25 196 HIS A O 1
ATOM 1614 N N . VAL A 1 197 ? 0.975 2.562 -19.390 1.00 93.50 197 VAL A N 1
ATOM 1615 C CA . VAL A 1 197 ? 1.768 3.799 -19.398 1.00 93.50 197 VAL A CA 1
ATOM 1616 C C . VAL A 1 197 ? 2.956 3.689 -18.444 1.00 93.50 197 VAL A C 1
ATOM 1618 O O . VAL A 1 197 ? 4.081 4.039 -18.809 1.00 93.50 197 VAL A O 1
ATOM 1621 N N . LEU A 1 198 ? 2.723 3.177 -17.234 1.00 90.81 198 LEU A N 1
ATOM 1622 C CA . LEU A 1 198 ? 3.723 3.167 -16.172 1.00 90.81 198 LEU A CA 1
ATOM 1623 C C . LEU A 1 198 ? 4.760 2.049 -16.293 1.00 90.81 198 LEU A C 1
ATOM 1625 O O . LEU A 1 198 ? 5.806 2.192 -15.672 1.00 90.81 198 LEU A O 1
ATOM 1629 N N . SER A 1 199 ? 4.531 0.966 -17.037 1.00 90.69 199 SER A N 1
ATOM 1630 C CA . SER A 1 199 ? 5.464 -0.179 -17.010 1.00 90.69 199 SER A CA 1
ATOM 1631 C C . SER A 1 199 ? 5.543 -1.036 -18.276 1.00 90.69 199 SER A C 1
ATOM 1633 O O . SER A 1 199 ? 6.491 -1.799 -18.409 1.00 90.69 199 SER A O 1
ATOM 1635 N N . SER A 1 200 ? 4.563 -0.974 -19.186 1.00 92.38 200 SER A N 1
ATOM 1636 C CA . SER A 1 200 ? 4.385 -2.025 -20.208 1.00 92.38 200 SER A CA 1
ATOM 1637 C C . SER A 1 200 ? 4.293 -1.527 -21.653 1.00 92.38 200 SER A C 1
ATOM 1639 O O . SER A 1 200 ? 4.000 -2.305 -22.560 1.00 92.38 200 SER A O 1
ATOM 1641 N N . CYS A 1 201 ? 4.522 -0.241 -21.907 1.00 95.38 201 CYS A N 1
ATOM 1642 C CA . CYS A 1 201 ? 4.512 0.297 -23.261 1.00 95.38 201 CYS A CA 1
ATOM 1643 C C . CYS A 1 201 ? 5.816 -0.046 -23.993 1.00 95.38 201 CYS A C 1
ATOM 1645 O O . CYS A 1 201 ? 6.888 0.425 -23.619 1.00 95.38 201 CYS A O 1
ATOM 1647 N N . LYS A 1 202 ? 5.709 -0.820 -25.082 1.00 94.81 202 LYS A N 1
ATOM 1648 C CA . LYS A 1 202 ? 6.853 -1.268 -25.901 1.00 94.81 202 LYS A CA 1
ATOM 1649 C C . LYS A 1 202 ? 7.667 -0.102 -26.468 1.00 94.81 202 LYS A C 1
ATOM 1651 O O . LYS A 1 202 ? 8.889 -0.129 -26.423 1.00 94.81 202 LYS A O 1
ATOM 1656 N N . VAL A 1 203 ? 6.987 0.944 -26.941 1.00 95.69 203 VAL A N 1
ATOM 1657 C CA . VAL A 1 203 ? 7.641 2.145 -27.488 1.00 95.69 203 VAL A CA 1
ATOM 1658 C C . VAL A 1 203 ? 8.291 2.979 -26.381 1.00 95.69 203 VAL A C 1
ATOM 1660 O O . VAL A 1 203 ? 9.369 3.527 -26.570 1.00 95.69 203 VAL A O 1
ATOM 1663 N N . ALA A 1 204 ? 7.685 3.055 -25.191 1.00 94.50 204 ALA A N 1
ATOM 1664 C CA . ALA A 1 204 ? 8.310 3.737 -24.054 1.00 94.50 204 ALA A CA 1
ATOM 1665 C C . ALA A 1 204 ? 9.564 2.998 -23.556 1.00 94.50 204 ALA A C 1
ATOM 1667 O O . ALA A 1 204 ? 10.526 3.648 -23.143 1.00 94.50 204 ALA A O 1
ATOM 1668 N N . LEU A 1 205 ? 9.548 1.661 -23.614 1.00 93.25 205 LEU A N 1
ATOM 1669 C CA . LEU A 1 205 ? 10.702 0.815 -23.328 1.00 93.25 205 LEU A CA 1
ATOM 1670 C C . LEU A 1 205 ? 11.824 1.049 -24.347 1.00 93.25 205 LEU A C 1
ATOM 1672 O O . LEU A 1 205 ? 12.939 1.349 -23.935 1.00 93.25 205 LEU A O 1
ATOM 1676 N N . SER A 1 206 ? 11.533 0.986 -25.653 1.00 95.06 206 SER A N 1
ATOM 1677 C CA . SER A 1 206 ? 12.549 1.183 -26.701 1.00 95.06 206 SER A CA 1
ATOM 1678 C C . SER A 1 206 ? 13.128 2.600 -26.722 1.00 95.06 206 SER A C 1
ATOM 1680 O O . SER A 1 206 ? 14.293 2.781 -27.048 1.00 95.06 206 SER A O 1
ATOM 1682 N N . GLN A 1 207 ? 12.348 3.606 -26.314 1.00 95.19 207 GLN A N 1
ATOM 1683 C CA . GLN A 1 207 ? 12.815 4.984 -26.119 1.00 95.19 207 GLN A CA 1
ATOM 1684 C C . GLN A 1 207 ? 13.656 5.181 -24.843 1.00 95.19 207 GLN A C 1
ATOM 1686 O O . GLN A 1 207 ? 14.023 6.310 -24.528 1.00 95.19 207 GLN A O 1
ATOM 1691 N N . GLY A 1 208 ? 13.903 4.133 -24.049 1.00 93.38 208 GLY A N 1
ATOM 1692 C CA . GLY A 1 208 ? 14.711 4.218 -22.831 1.00 93.38 208 GLY A CA 1
ATOM 1693 C C . GLY A 1 208 ? 14.038 4.934 -21.654 1.00 93.38 208 GLY A C 1
ATOM 1694 O O . GLY A 1 208 ? 14.686 5.190 -20.642 1.00 93.38 208 GLY A O 1
ATOM 1695 N N . ARG A 1 209 ? 12.729 5.237 -21.708 1.00 93.75 209 ARG A N 1
ATOM 1696 C CA . ARG A 1 209 ? 12.031 5.947 -20.609 1.00 93.75 209 ARG A CA 1
ATOM 1697 C C . ARG A 1 209 ? 12.023 5.141 -19.312 1.00 93.75 209 ARG A C 1
ATOM 1699 O O . ARG A 1 209 ? 12.000 5.698 -18.216 1.00 93.75 209 ARG A O 1
ATOM 1706 N N . TYR A 1 210 ? 11.969 3.817 -19.432 1.00 91.81 210 TYR A N 1
ATOM 1707 C CA . TYR A 1 210 ? 11.973 2.916 -18.283 1.00 91.81 210 TYR A CA 1
ATOM 1708 C C . TYR A 1 210 ? 13.376 2.783 -17.701 1.00 91.81 210 TYR A C 1
ATOM 1710 O O . TYR A 1 210 ? 13.505 2.899 -16.487 1.00 91.81 210 TYR A O 1
ATOM 1718 N N . THR A 1 211 ? 14.399 2.698 -18.553 1.00 91.88 211 THR A N 1
ATOM 1719 C CA . THR A 1 211 ? 15.813 2.788 -18.163 1.00 91.88 211 THR A CA 1
ATOM 1720 C C . THR A 1 211 ? 16.107 4.095 -17.436 1.00 91.88 211 THR A C 1
ATOM 1722 O O . THR A 1 211 ? 16.691 4.081 -16.365 1.00 91.88 211 THR A O 1
ATOM 1725 N N . TRP A 1 212 ? 15.613 5.231 -17.936 1.00 92.62 212 TRP A N 1
ATOM 1726 C CA . TRP A 1 212 ? 15.800 6.520 -17.267 1.00 92.62 212 TRP A CA 1
ATOM 1727 C C . TRP A 1 212 ? 15.211 6.538 -15.846 1.00 92.62 212 TRP A C 1
ATOM 1729 O O . TRP A 1 212 ? 15.875 6.954 -14.900 1.00 92.62 212 TRP A O 1
ATOM 1739 N N . ARG A 1 213 ? 13.977 6.040 -15.664 1.00 91.50 213 ARG A N 1
ATOM 1740 C CA . ARG A 1 213 ? 13.353 5.953 -14.329 1.00 91.50 213 ARG A CA 1
ATOM 1741 C C . ARG A 1 213 ? 14.080 4.971 -13.417 1.00 91.50 213 ARG A C 1
ATOM 1743 O O . ARG A 1 213 ? 14.241 5.266 -12.239 1.00 91.50 213 ARG A O 1
ATOM 1750 N N . HIS A 1 214 ? 14.481 3.827 -13.963 1.00 92.81 214 HIS A N 1
ATOM 1751 C CA . HIS A 1 214 ? 15.264 2.819 -13.262 1.00 92.81 214 HIS A CA 1
ATOM 1752 C C . HIS A 1 214 ? 16.561 3.427 -12.729 1.00 92.81 214 HIS A C 1
ATOM 1754 O O . HIS A 1 214 ? 16.772 3.440 -11.521 1.00 92.81 214 HIS A O 1
ATOM 1760 N N . ASN A 1 215 ? 17.348 4.049 -13.608 1.00 93.38 215 ASN A N 1
ATOM 1761 C CA . ASN A 1 215 ? 18.620 4.671 -13.261 1.00 93.38 215 ASN A CA 1
ATOM 1762 C C . ASN A 1 215 ? 18.436 5.786 -12.234 1.00 93.38 215 ASN A C 1
ATOM 1764 O O . ASN A 1 215 ? 19.263 5.935 -11.343 1.00 93.38 215 ASN A O 1
ATOM 1768 N N . ARG A 1 216 ? 17.320 6.526 -12.288 1.00 93.44 216 ARG A N 1
ATOM 1769 C CA . ARG A 1 216 ? 17.029 7.540 -11.273 1.00 93.44 216 ARG A CA 1
ATOM 1770 C C . ARG A 1 216 ? 16.789 6.944 -9.887 1.00 93.44 216 ARG A C 1
ATOM 1772 O O . ARG A 1 216 ? 17.218 7.530 -8.904 1.00 93.44 216 ARG A O 1
ATOM 1779 N N . VAL A 1 217 ? 16.105 5.805 -9.792 1.00 93.25 217 VAL A N 1
ATOM 1780 C CA . VAL A 1 217 ? 15.926 5.097 -8.512 1.00 93.25 217 VAL A CA 1
ATOM 1781 C C . VAL A 1 217 ? 17.247 4.476 -8.057 1.00 93.25 217 VAL A C 1
ATOM 1783 O O . VAL A 1 217 ? 17.588 4.579 -6.882 1.00 93.25 217 VAL A O 1
ATOM 1786 N N . LEU A 1 218 ? 18.002 3.890 -8.987 1.00 94.31 218 LEU A N 1
ATOM 1787 C CA . LEU A 1 218 ? 19.305 3.287 -8.728 1.00 94.31 218 LEU A CA 1
ATOM 1788 C C . LEU A 1 218 ? 20.305 4.305 -8.162 1.00 94.31 218 LEU A C 1
ATOM 1790 O O . LEU A 1 218 ? 20.955 4.015 -7.166 1.00 94.31 218 LEU A O 1
ATOM 1794 N N . GLN A 1 219 ? 20.358 5.515 -8.730 1.00 94.06 219 GLN A N 1
ATOM 1795 C CA . GLN A 1 219 ? 21.188 6.628 -8.248 1.00 94.06 219 GLN A CA 1
ATOM 1796 C C . GLN A 1 219 ? 20.901 6.973 -6.780 1.00 94.06 219 GLN A C 1
ATOM 1798 O O . GLN A 1 219 ? 21.823 7.088 -5.975 1.00 94.06 219 GLN A O 1
ATOM 1803 N N . GLU A 1 220 ? 19.624 7.118 -6.420 1.00 93.88 220 GLU A N 1
ATOM 1804 C CA . GLU A 1 220 ? 19.220 7.451 -5.048 1.00 93.88 220 GLU A CA 1
ATOM 1805 C C . GLU A 1 220 ? 19.541 6.300 -4.080 1.00 93.88 220 GLU A C 1
ATOM 1807 O O . GLU A 1 220 ? 20.044 6.537 -2.983 1.00 93.88 220 GLU A O 1
ATOM 1812 N N . LEU A 1 221 ? 19.301 5.046 -4.485 1.00 93.06 221 LEU A N 1
ATOM 1813 C CA . LEU A 1 221 ? 19.641 3.871 -3.675 1.00 93.06 221 LEU A CA 1
ATOM 1814 C C . LEU A 1 221 ? 21.148 3.764 -3.441 1.00 93.06 221 LEU A C 1
ATOM 1816 O O . LEU A 1 221 ? 21.574 3.620 -2.297 1.00 93.06 221 LEU A O 1
ATOM 1820 N N . ALA A 1 222 ? 21.946 3.875 -4.502 1.00 92.12 222 ALA A N 1
ATOM 1821 C CA . ALA A 1 222 ? 23.397 3.808 -4.422 1.00 92.12 222 ALA A CA 1
ATOM 1822 C C . ALA A 1 222 ? 23.953 4.939 -3.538 1.00 92.12 222 ALA A C 1
ATOM 1824 O O . ALA A 1 222 ? 24.781 4.686 -2.668 1.00 92.12 222 ALA A O 1
ATOM 1825 N N . SER A 1 223 ? 23.429 6.166 -3.659 1.00 91.44 223 SER A N 1
ATOM 1826 C CA . SER A 1 223 ? 23.809 7.299 -2.799 1.00 91.44 223 SER A CA 1
ATOM 1827 C C . SER A 1 223 ? 23.514 7.050 -1.312 1.00 91.44 223 SER A C 1
ATOM 1829 O O . SER A 1 223 ? 24.372 7.286 -0.454 1.00 91.44 223 SER A O 1
ATOM 1831 N N . VAL A 1 224 ? 22.325 6.527 -0.992 1.00 91.19 224 VAL A N 1
ATOM 1832 C CA . VAL A 1 224 ? 21.947 6.191 0.390 1.00 91.19 224 VAL A CA 1
ATOM 1833 C C . VAL A 1 224 ? 22.831 5.074 0.944 1.00 91.19 224 VAL A C 1
ATOM 1835 O O . VAL A 1 224 ? 23.307 5.191 2.071 1.00 91.19 224 VAL A O 1
ATOM 1838 N N . ILE A 1 225 ? 23.098 4.025 0.161 1.00 89.50 225 ILE A N 1
ATOM 1839 C CA . ILE A 1 225 ? 23.970 2.909 0.563 1.00 89.50 225 ILE A CA 1
ATOM 1840 C C . ILE A 1 225 ? 25.399 3.406 0.813 1.00 89.50 225 ILE A C 1
ATOM 1842 O O . ILE A 1 225 ? 25.978 3.111 1.859 1.00 89.50 225 ILE A O 1
ATOM 1846 N N . SER A 1 226 ? 25.941 4.228 -0.088 1.00 87.69 226 SER A N 1
ATOM 1847 C CA . SER A 1 226 ? 27.275 4.822 0.053 1.00 87.69 226 SER A CA 1
ATOM 1848 C C . SER A 1 226 ? 27.402 5.757 1.253 1.00 87.69 226 SER A C 1
ATOM 1850 O O . SER A 1 226 ? 28.496 5.909 1.787 1.00 87.69 226 SER A O 1
ATOM 1852 N N . THR A 1 227 ? 26.304 6.361 1.706 1.00 86.75 227 THR A N 1
ATOM 1853 C CA . THR A 1 227 ? 26.284 7.156 2.942 1.00 86.75 227 THR A CA 1
ATOM 1854 C C . THR A 1 227 ? 26.172 6.256 4.177 1.00 86.75 227 THR A C 1
ATOM 1856 O O . THR A 1 227 ? 26.846 6.484 5.179 1.00 86.75 227 THR A O 1
ATOM 1859 N N . ALA A 1 228 ? 25.332 5.219 4.115 1.00 82.81 228 ALA A N 1
ATOM 1860 C CA . ALA A 1 228 ? 25.082 4.310 5.230 1.00 82.81 228 ALA A CA 1
ATOM 1861 C C . ALA A 1 228 ? 26.295 3.432 5.572 1.00 82.81 228 ALA A C 1
ATOM 1863 O O . ALA A 1 228 ? 26.491 3.116 6.743 1.00 82.81 228 ALA A O 1
ATOM 1864 N N . LYS A 1 229 ? 27.134 3.080 4.588 1.00 76.00 229 LYS A N 1
ATOM 1865 C CA . LYS A 1 229 ? 28.336 2.262 4.823 1.00 76.00 229 LYS A CA 1
ATOM 1866 C C . LYS A 1 229 ? 29.322 2.896 5.812 1.00 76.00 229 LYS A C 1
ATOM 1868 O O . LYS A 1 229 ? 30.016 2.176 6.503 1.00 76.00 229 LYS A O 1
ATOM 1873 N N . GLY A 1 230 ? 29.370 4.230 5.905 1.00 67.75 230 GLY A N 1
ATOM 1874 C CA . GLY A 1 230 ? 30.241 4.942 6.850 1.00 67.75 230 GLY A CA 1
ATOM 1875 C C . GLY A 1 230 ? 29.686 5.023 8.277 1.00 67.75 230 GLY A C 1
ATOM 1876 O O . GLY A 1 230 ? 30.303 5.643 9.136 1.00 67.75 230 GLY A O 1
ATOM 1877 N N . GLN A 1 231 ? 28.498 4.461 8.518 1.00 67.88 231 GLN A N 1
ATOM 1878 C CA . GLN A 1 231 ? 27.822 4.443 9.818 1.00 67.88 231 GLN A CA 1
ATOM 1879 C C . GLN A 1 231 ? 27.780 3.032 10.428 1.00 67.88 231 GLN A C 1
ATOM 1881 O O . GLN A 1 231 ? 27.082 2.831 11.425 1.00 67.88 231 GLN A O 1
ATOM 1886 N N . SER A 1 232 ? 28.477 2.054 9.834 1.00 63.16 232 SER A N 1
ATOM 1887 C CA . SER A 1 232 ? 28.626 0.713 10.403 1.00 63.16 232 SER A CA 1
ATOM 1888 C C . SER A 1 232 ? 29.342 0.785 11.748 1.00 63.16 232 SER A C 1
ATOM 1890 O O . SER A 1 232 ? 30.214 1.624 11.976 1.00 63.16 232 SER A O 1
ATOM 1892 N N . ASN A 1 233 ? 28.962 -0.103 12.669 1.00 61.84 233 ASN A N 1
ATOM 1893 C CA . ASN A 1 233 ? 29.755 -0.270 13.877 1.00 61.84 233 ASN A CA 1
ATOM 1894 C C . ASN A 1 233 ? 31.046 -1.014 13.504 1.00 61.84 233 ASN A C 1
ATOM 1896 O O . ASN A 1 233 ? 30.945 -2.092 12.900 1.00 61.84 233 ASN A O 1
ATOM 1900 N N . PRO A 1 234 ? 32.227 -0.502 13.901 1.00 57.12 234 PRO A N 1
ATOM 1901 C CA . PRO A 1 234 ? 33.475 -1.211 13.676 1.00 57.12 234 PRO A CA 1
ATOM 1902 C C . PRO A 1 234 ? 33.419 -2.584 14.360 1.00 57.12 234 PRO A C 1
ATOM 1904 O O . PRO A 1 234 ? 32.707 -2.754 15.366 1.00 57.12 234 PRO A O 1
ATOM 1907 N N . PRO A 1 235 ? 34.161 -3.583 13.852 1.00 56.41 235 PRO A N 1
ATOM 1908 C CA . PRO A 1 235 ? 34.262 -4.876 14.508 1.00 56.41 235 PRO A CA 1
ATOM 1909 C C . PRO A 1 235 ? 34.674 -4.669 15.969 1.00 56.41 235 PRO A C 1
ATOM 1911 O O . PRO A 1 235 ? 35.687 -4.038 16.271 1.00 56.41 235 PRO A O 1
ATOM 1914 N N . SER A 1 236 ? 33.858 -5.168 16.902 1.00 53.69 236 SER A N 1
ATOM 1915 C CA . SER A 1 236 ? 34.192 -5.086 18.323 1.00 53.69 236 SER A CA 1
ATOM 1916 C C . SER A 1 236 ? 35.521 -5.812 18.545 1.00 53.69 236 SER A C 1
ATOM 1918 O O . SER A 1 236 ? 35.629 -6.965 18.115 1.00 53.69 236 SER A O 1
ATOM 1920 N N . PRO A 1 237 ? 36.522 -5.202 19.207 1.00 48.00 237 PRO A N 1
ATOM 1921 C CA . PRO A 1 237 ? 37.756 -5.907 19.506 1.00 48.00 237 PRO A CA 1
ATOM 1922 C C . PRO A 1 237 ? 37.399 -7.132 20.345 1.00 48.00 237 PRO A C 1
ATOM 1924 O O . PRO A 1 237 ? 36.731 -7.019 21.378 1.00 48.00 237 PRO A O 1
ATOM 1927 N N . SER A 1 238 ? 37.806 -8.315 19.888 1.00 42.34 238 SER A N 1
ATOM 1928 C CA . SER A 1 238 ? 37.705 -9.532 20.681 1.00 42.34 238 SER A CA 1
ATOM 1929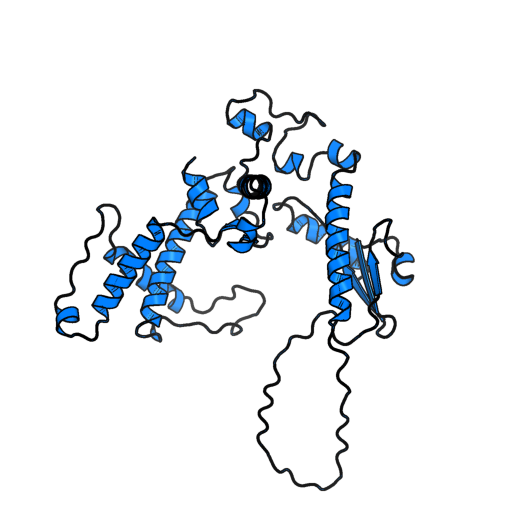 C C . SER A 1 238 ? 38.549 -9.335 21.939 1.00 42.34 238 SER A C 1
ATOM 1931 O O . SER A 1 238 ? 39.772 -9.453 21.898 1.00 42.34 238 SER A O 1
ATOM 1933 N N . PHE A 1 239 ? 37.916 -8.987 23.058 1.00 38.31 239 PHE A N 1
ATOM 1934 C CA . PHE A 1 239 ? 38.578 -9.018 24.355 1.00 38.31 239 PHE A CA 1
ATOM 1935 C C . PHE A 1 239 ? 38.851 -10.484 24.690 1.00 38.31 239 PHE A C 1
ATOM 1937 O O . PHE A 1 239 ? 37.971 -11.205 25.163 1.00 38.31 239 PHE A O 1
ATOM 1944 N N . THR A 1 240 ? 40.071 -10.942 24.425 1.00 35.88 240 THR A N 1
ATOM 1945 C CA . THR A 1 240 ? 40.564 -12.208 24.958 1.00 35.88 240 THR A CA 1
ATOM 1946 C C . THR A 1 240 ? 40.711 -12.022 26.464 1.00 35.88 240 THR A C 1
ATOM 1948 O O . THR A 1 240 ? 41.632 -11.357 26.936 1.00 35.88 240 THR A O 1
ATOM 1951 N N . ILE A 1 241 ? 39.765 -12.550 27.240 1.00 41.34 241 ILE A N 1
ATOM 1952 C CA . ILE A 1 241 ? 39.906 -12.606 28.695 1.00 41.34 241 ILE A CA 1
ATOM 1953 C C . ILE A 1 241 ? 41.027 -13.608 28.981 1.00 41.34 241 ILE A C 1
ATOM 1955 O O . ILE A 1 241 ? 40.822 -14.818 28.893 1.00 41.34 241 ILE A O 1
ATOM 1959 N N . PHE A 1 242 ? 42.218 -13.113 29.319 1.00 39.69 242 PHE A N 1
ATOM 1960 C CA . PHE A 1 242 ? 43.246 -13.951 29.924 1.00 39.69 242 PHE A CA 1
ATOM 1961 C C . PHE A 1 242 ? 42.708 -14.457 31.263 1.00 39.69 242 PHE A C 1
ATOM 1963 O O . PHE A 1 242 ? 42.457 -13.680 32.183 1.00 39.69 242 PHE A O 1
ATOM 1970 N N . THR A 1 243 ? 42.478 -15.765 31.347 1.00 36.31 243 THR A N 1
ATOM 1971 C CA . THR A 1 243 ? 42.097 -16.420 32.598 1.00 36.31 243 THR A CA 1
ATOM 1972 C C . THR A 1 243 ? 43.387 -16.794 33.316 1.00 36.31 243 THR A C 1
ATOM 1974 O O . THR A 1 243 ? 44.137 -17.632 32.825 1.00 36.31 243 THR A O 1
ATOM 1977 N N . THR A 1 244 ? 43.679 -16.162 34.450 1.00 42.97 244 THR A N 1
ATOM 1978 C CA . THR A 1 244 ? 44.715 -16.643 35.370 1.00 42.97 244 THR A CA 1
ATOM 1979 C C . THR A 1 244 ? 44.209 -17.898 36.083 1.00 42.97 244 THR A C 1
ATOM 1981 O O . THR A 1 244 ? 43.078 -17.923 36.578 1.00 42.97 244 THR A O 1
ATOM 1984 N N . GLU A 1 245 ? 45.025 -18.954 36.131 1.00 36.91 245 GLU A N 1
ATOM 1985 C CA . GLU A 1 245 ? 44.713 -20.153 36.915 1.00 36.91 245 GLU A CA 1
ATOM 1986 C C . GLU A 1 245 ? 44.539 -19.779 38.399 1.00 36.91 245 GLU A C 1
ATOM 1988 O O . GLU A 1 245 ? 45.422 -19.178 39.007 1.00 36.91 245 GLU A O 1
ATOM 1993 N N . GLY A 1 246 ? 43.384 -20.123 38.986 1.00 50.19 246 GLY A N 1
ATOM 1994 C CA . GLY A 1 246 ? 43.185 -20.117 40.445 1.00 50.19 246 GLY A CA 1
ATOM 1995 C C . GLY A 1 246 ? 42.345 -18.991 41.078 1.00 50.19 246 GLY A C 1
ATOM 1996 O O . GLY A 1 246 ? 42.286 -18.918 42.302 1.00 50.19 246 GLY A O 1
ATOM 1997 N N . GLY A 1 247 ? 41.656 -18.127 40.322 1.00 38.78 247 GLY A N 1
ATOM 1998 C CA . GLY A 1 247 ? 40.850 -17.030 40.898 1.00 38.78 247 GLY A CA 1
ATOM 1999 C C . GLY A 1 247 ? 39.365 -17.357 41.139 1.00 38.78 247 GLY A C 1
ATOM 2000 O O . GLY A 1 247 ? 38.599 -17.521 40.192 1.00 38.78 247 GLY A O 1
ATOM 2001 N N . ALA A 1 248 ? 38.930 -17.397 42.403 1.00 39.44 248 ALA A N 1
ATOM 2002 C CA . ALA A 1 248 ? 37.553 -17.673 42.834 1.00 39.44 248 ALA A CA 1
ATOM 2003 C C . ALA A 1 248 ? 36.487 -16.724 42.229 1.00 39.44 248 ALA A C 1
ATOM 2005 O O . ALA A 1 248 ? 36.622 -15.499 42.239 1.00 39.44 248 ALA A O 1
ATOM 2006 N N . ARG A 1 249 ? 35.370 -17.296 41.753 1.00 44.31 249 ARG A N 1
ATOM 2007 C CA . ARG A 1 249 ? 34.225 -16.565 41.178 1.00 44.31 249 ARG A CA 1
ATOM 2008 C C . ARG A 1 249 ? 33.493 -15.733 42.239 1.00 44.31 249 ARG A C 1
ATOM 2010 O O . ARG A 1 249 ? 32.710 -16.274 43.016 1.00 44.31 249 ARG A O 1
ATOM 2017 N N . LYS A 1 250 ? 33.639 -14.407 42.200 1.00 31.66 250 LYS A N 1
ATOM 2018 C CA . LYS A 1 250 ? 32.668 -13.478 42.799 1.00 31.66 250 LYS A CA 1
ATOM 2019 C C . LYS A 1 250 ? 31.601 -13.170 41.743 1.00 31.66 250 LYS A C 1
ATOM 2021 O O . LYS A 1 250 ? 31.854 -12.426 40.799 1.00 31.66 250 LYS A O 1
ATOM 2026 N N . TRP A 1 251 ? 30.428 -13.791 41.866 1.00 30.31 251 TRP A N 1
ATOM 2027 C CA . TRP A 1 251 ? 29.274 -13.515 41.005 1.00 30.31 251 TRP A CA 1
ATOM 2028 C C . TRP A 1 251 ? 28.717 -12.124 41.322 1.00 30.31 251 TRP A C 1
ATOM 2030 O O . TRP A 1 251 ? 27.818 -11.964 42.142 1.00 30.31 251 TRP A O 1
ATOM 2040 N N . CYS A 1 252 ? 29.263 -11.099 40.676 1.00 31.27 252 CYS A N 1
ATOM 2041 C CA . CYS A 1 252 ? 28.613 -9.801 40.603 1.00 31.27 252 CYS A CA 1
ATOM 2042 C C . CYS A 1 252 ? 27.591 -9.864 39.465 1.00 31.27 252 CYS A C 1
ATOM 2044 O O . CYS A 1 252 ? 27.974 -10.021 38.305 1.00 31.27 252 CYS A O 1
ATOM 2046 N N . TRP A 1 253 ? 26.303 -9.729 39.791 1.00 28.03 253 TRP A N 1
ATOM 2047 C CA . TRP A 1 253 ? 25.242 -9.423 38.829 1.00 28.03 253 TRP A CA 1
ATOM 2048 C C . TRP A 1 253 ? 25.574 -8.088 38.137 1.00 28.03 253 TRP A C 1
ATOM 2050 O O . TRP A 1 253 ? 25.132 -7.023 38.555 1.00 28.03 253 TRP A O 1
ATOM 2060 N N . ARG A 1 254 ? 26.386 -8.116 37.076 1.00 34.91 254 ARG A N 1
ATOM 2061 C CA . ARG A 1 254 ? 26.293 -7.099 36.031 1.00 34.91 254 ARG A CA 1
ATOM 2062 C C . ARG A 1 254 ? 25.126 -7.531 35.169 1.00 34.91 254 ARG A C 1
ATOM 2064 O O . ARG A 1 254 ? 25.194 -8.572 34.518 1.00 34.91 254 ARG A O 1
ATOM 2071 N N . SER A 1 255 ? 24.046 -6.760 35.208 1.00 35.47 255 SER A N 1
ATOM 2072 C CA . SER A 1 255 ? 22.991 -6.837 34.211 1.00 35.47 255 SER A CA 1
ATOM 2073 C C . SER A 1 255 ? 23.637 -6.612 32.849 1.00 35.47 255 SER A C 1
ATOM 2075 O O . SER A 1 255 ? 23.875 -5.484 32.424 1.00 35.47 255 SER A O 1
ATOM 2077 N N . ASN A 1 256 ? 23.963 -7.708 32.169 1.00 38.16 256 ASN A N 1
ATOM 2078 C CA . ASN A 1 256 ? 24.256 -7.679 30.754 1.00 38.16 256 ASN A CA 1
ATOM 2079 C C . ASN A 1 256 ? 22.910 -7.439 30.073 1.00 38.16 256 ASN A C 1
ATOM 2081 O O . ASN A 1 256 ? 22.259 -8.353 29.572 1.00 38.16 256 ASN A O 1
ATOM 2085 N N . THR A 1 257 ? 22.465 -6.185 30.081 1.00 38.81 257 THR A N 1
ATOM 2086 C CA . THR A 1 257 ? 21.522 -5.700 29.086 1.00 38.81 257 THR A CA 1
ATOM 2087 C C . THR A 1 257 ? 22.312 -5.650 27.784 1.00 38.81 257 THR A C 1
ATOM 2089 O O . THR A 1 257 ? 22.683 -4.582 27.309 1.00 38.81 257 THR A O 1
ATOM 2092 N N . ALA A 1 258 ? 22.660 -6.824 27.246 1.00 42.44 258 ALA A N 1
ATOM 2093 C CA . ALA A 1 258 ? 23.082 -6.954 25.871 1.00 42.44 258 ALA A CA 1
ATOM 2094 C C . ALA A 1 258 ? 21.874 -6.473 25.077 1.00 42.44 258 ALA A C 1
ATOM 2096 O O . ALA A 1 258 ? 20.886 -7.193 24.915 1.00 42.44 258 ALA A O 1
ATOM 2097 N N . SER A 1 259 ? 21.892 -5.193 24.707 1.00 43.53 259 SER A N 1
ATOM 2098 C CA . SER A 1 259 ? 20.949 -4.675 23.744 1.00 43.53 259 SER A CA 1
ATOM 2099 C C . SER A 1 259 ? 21.101 -5.602 22.550 1.00 43.53 259 SER A C 1
ATOM 2101 O O . SER A 1 259 ? 22.184 -5.766 21.993 1.00 43.53 259 SER A O 1
ATOM 2103 N N . ASN A 1 260 ? 20.029 -6.320 22.236 1.00 44.78 260 ASN A N 1
ATOM 2104 C CA . ASN A 1 260 ? 19.963 -7.211 21.093 1.00 44.78 260 ASN A CA 1
ATOM 2105 C C . ASN A 1 260 ? 19.901 -6.330 19.833 1.00 44.78 260 ASN A C 1
ATOM 2107 O O . ASN A 1 260 ? 18.894 -6.297 19.125 1.00 44.78 260 ASN A O 1
ATOM 2111 N N . GLN A 1 261 ? 20.929 -5.499 19.631 1.00 55.66 261 GLN A N 1
ATOM 2112 C CA . GLN A 1 261 ? 21.126 -4.743 18.416 1.00 55.66 261 GLN A CA 1
ATOM 2113 C C . GLN A 1 261 ? 21.461 -5.782 17.365 1.00 55.66 261 GLN A C 1
ATOM 2115 O O . GLN A 1 261 ? 22.527 -6.393 17.362 1.00 55.66 261 GLN A O 1
ATOM 2120 N N . ARG A 1 262 ? 20.458 -6.065 16.535 1.00 56.09 262 ARG A N 1
ATOM 2121 C CA . ARG A 1 262 ? 20.617 -6.911 15.362 1.00 56.09 262 ARG A CA 1
ATOM 2122 C C . ARG A 1 262 ? 21.787 -6.355 14.566 1.00 56.09 262 ARG A C 1
ATOM 2124 O O . ARG A 1 262 ? 21.730 -5.189 14.183 1.00 56.09 262 ARG A O 1
ATOM 2131 N N . LYS A 1 263 ? 22.799 -7.188 14.326 1.00 65.62 263 LYS A N 1
ATOM 2132 C CA . LYS A 1 263 ? 23.878 -6.848 13.402 1.00 65.62 263 LYS A CA 1
ATOM 2133 C C . LYS A 1 263 ? 23.258 -6.521 12.041 1.00 65.62 263 LYS A C 1
ATOM 2135 O O . LYS A 1 263 ? 22.481 -7.322 11.512 1.00 65.62 263 LYS A O 1
ATOM 2140 N N . GLY A 1 264 ? 23.525 -5.327 11.532 1.00 70.62 264 GLY A N 1
ATOM 2141 C CA . GLY A 1 264 ? 23.218 -4.924 10.169 1.00 70.62 264 GLY A CA 1
ATOM 2142 C C . GLY A 1 264 ? 23.999 -5.767 9.161 1.00 70.62 264 GLY A C 1
ATOM 2143 O O . GLY A 1 264 ? 25.001 -6.389 9.497 1.00 70.62 264 GLY A O 1
ATOM 2144 N N . LEU A 1 265 ? 23.536 -5.790 7.908 1.00 76.94 265 LEU A N 1
ATOM 2145 C CA . LEU A 1 265 ? 24.188 -6.555 6.837 1.00 76.94 265 LEU A CA 1
ATOM 2146 C C . LEU A 1 265 ? 25.630 -6.084 6.563 1.00 76.94 265 LEU A C 1
ATOM 2148 O O . LEU A 1 265 ? 26.444 -6.872 6.106 1.00 76.94 265 LEU A O 1
ATOM 2152 N N . LEU A 1 266 ? 25.919 -4.812 6.853 1.00 80.06 266 LEU A N 1
ATOM 2153 C CA . LEU A 1 266 ? 27.227 -4.177 6.671 1.00 80.06 266 LEU A CA 1
ATOM 2154 C C . LEU A 1 266 ? 28.031 -4.085 7.982 1.00 80.06 266 LEU A C 1
ATOM 2156 O O . LEU A 1 266 ? 29.085 -3.457 8.011 1.00 80.06 266 LEU A O 1
ATOM 2160 N N . ASP A 1 267 ? 27.546 -4.669 9.081 1.00 78.06 267 ASP A N 1
ATOM 2161 C CA . ASP A 1 267 ? 28.261 -4.616 10.358 1.00 78.06 267 ASP A CA 1
ATOM 2162 C C . ASP A 1 267 ? 29.454 -5.577 10.367 1.00 78.06 267 ASP A C 1
ATOM 2164 O O . ASP A 1 267 ? 29.369 -6.707 9.883 1.00 78.06 267 ASP A O 1
ATOM 2168 N N . GLY A 1 268 ? 30.541 -5.166 11.025 1.00 71.50 268 GLY A N 1
ATOM 2169 C CA . GLY A 1 268 ? 31.737 -5.993 11.199 1.00 71.50 268 GLY A CA 1
ATOM 2170 C C . GLY A 1 268 ? 32.837 -5.750 10.171 1.00 71.50 268 GLY A C 1
ATOM 2171 O O . GLY A 1 268 ? 33.877 -6.398 10.275 1.00 71.50 268 GLY A O 1
ATOM 2172 N N . CYS A 1 269 ? 32.642 -4.806 9.245 1.00 71.56 269 CYS A N 1
ATOM 2173 C CA . CYS A 1 269 ? 33.703 -4.305 8.386 1.00 71.56 269 CYS A CA 1
ATOM 2174 C C . CYS A 1 269 ? 33.535 -2.816 8.051 1.00 71.56 269 CYS A C 1
ATOM 2176 O O . CYS A 1 269 ? 32.407 -2.334 7.967 1.00 71.56 269 CYS A O 1
ATOM 2178 N N . ASP A 1 270 ? 34.654 -2.122 7.823 1.00 79.56 270 ASP A N 1
ATOM 2179 C CA . ASP A 1 270 ? 34.701 -0.678 7.539 1.00 79.56 270 ASP A CA 1
ATOM 2180 C C . ASP A 1 270 ? 35.237 -0.360 6.125 1.00 79.56 270 ASP A C 1
ATOM 2182 O O . ASP A 1 270 ? 35.235 0.795 5.703 1.00 79.56 270 ASP A O 1
ATOM 2186 N N . ASP A 1 271 ? 35.677 -1.369 5.365 1.00 86.62 271 ASP A N 1
ATOM 2187 C CA . ASP A 1 271 ? 36.284 -1.224 4.030 1.00 86.62 271 ASP A CA 1
ATOM 2188 C C . ASP A 1 271 ? 35.295 -1.464 2.874 1.00 86.62 271 ASP A C 1
ATOM 2190 O O . ASP A 1 271 ? 35.685 -1.849 1.774 1.00 86.62 271 ASP A O 1
ATOM 2194 N N . TRP A 1 272 ? 33.999 -1.247 3.115 1.00 89.19 272 TRP A N 1
ATOM 2195 C CA . TRP A 1 272 ? 32.966 -1.465 2.107 1.00 89.19 272 TRP A CA 1
ATOM 2196 C C . TRP A 1 272 ? 33.132 -0.533 0.895 1.00 89.19 272 TRP A C 1
ATOM 2198 O O . TRP A 1 272 ? 33.007 0.697 0.977 1.00 89.19 272 TRP A O 1
ATOM 2208 N N . GLU A 1 273 ? 33.309 -1.132 -0.273 1.00 90.12 273 GLU A N 1
ATOM 2209 C CA . GLU A 1 273 ? 33.286 -0.488 -1.583 1.00 90.12 273 GLU A CA 1
ATOM 2210 C C . GLU A 1 273 ? 31.909 -0.678 -2.222 1.00 90.12 273 GLU A C 1
ATOM 2212 O O . GLU A 1 273 ? 31.305 -1.743 -2.108 1.00 90.12 273 GLU A O 1
ATOM 2217 N N . VAL A 1 274 ? 31.384 0.362 -2.873 1.00 91.00 274 VAL A N 1
ATOM 2218 C CA . VAL A 1 274 ? 30.053 0.342 -3.500 1.00 91.00 274 VAL A CA 1
ATOM 2219 C C . VAL A 1 274 ? 30.212 0.757 -4.953 1.00 91.00 274 VAL A C 1
ATOM 2221 O O . VAL A 1 274 ? 30.708 1.845 -5.226 1.00 91.00 274 VAL A O 1
ATOM 2224 N N . SER A 1 275 ? 29.750 -0.093 -5.863 1.00 91.94 275 SER A N 1
ATOM 2225 C CA . SER A 1 275 ? 29.703 0.151 -7.309 1.00 91.94 275 SER A CA 1
ATOM 2226 C C . SER A 1 275 ? 28.268 -0.014 -7.803 1.00 91.94 275 SER A C 1
ATOM 2228 O O . SER A 1 275 ? 27.481 -0.733 -7.181 1.00 91.94 275 SER A O 1
ATOM 2230 N N . ALA A 1 276 ? 27.907 0.673 -8.886 1.00 93.06 276 ALA A N 1
ATOM 2231 C CA . ALA A 1 276 ? 26.566 0.614 -9.458 1.00 93.06 276 ALA A CA 1
ATOM 2232 C C . ALA A 1 276 ? 26.614 0.613 -10.990 1.00 93.06 276 ALA A C 1
ATOM 2234 O O . ALA A 1 276 ? 27.506 1.216 -11.585 1.00 93.06 276 ALA A O 1
ATOM 2235 N N . ASP A 1 277 ? 25.627 -0.008 -11.642 1.00 91.44 277 ASP A N 1
ATOM 2236 C CA . ASP A 1 277 ? 25.469 0.014 -13.102 1.00 91.44 277 ASP A CA 1
ATOM 2237 C C . ASP A 1 277 ? 24.927 1.367 -13.597 1.00 91.44 277 ASP A C 1
ATOM 2239 O O . ASP A 1 277 ? 23.797 1.506 -14.071 1.00 91.44 277 ASP A O 1
ATOM 2243 N N . LEU A 1 278 ? 25.742 2.408 -13.433 1.00 90.38 278 LEU A N 1
ATOM 2244 C CA . LEU A 1 278 ? 25.455 3.776 -13.836 1.00 90.38 278 LEU A CA 1
ATOM 2245 C C . LEU A 1 278 ? 26.684 4.389 -14.520 1.00 90.38 278 LEU A C 1
ATOM 2247 O O . LEU A 1 278 ? 27.801 4.132 -14.086 1.00 90.38 278 LEU A O 1
ATOM 2251 N N . PRO A 1 279 ? 26.510 5.257 -15.536 1.00 83.38 279 PRO A N 1
ATOM 2252 C CA . PRO A 1 279 ? 27.640 5.861 -16.254 1.00 83.38 279 PRO A CA 1
ATOM 2253 C C . PRO A 1 279 ? 28.589 6.702 -15.387 1.00 83.38 279 PRO A C 1
ATOM 2255 O O . PRO A 1 279 ? 29.727 6.929 -15.773 1.00 83.38 279 PRO A O 1
ATOM 2258 N N . GLU A 1 280 ? 28.097 7.212 -14.257 1.00 81.94 280 GLU A N 1
ATOM 2259 C CA . GLU A 1 280 ? 28.823 8.112 -13.349 1.00 81.94 280 GLU A CA 1
ATOM 2260 C C . GLU A 1 280 ? 29.503 7.371 -12.182 1.00 81.94 280 GLU A C 1
ATOM 2262 O O . GLU A 1 280 ? 30.121 8.015 -11.341 1.00 81.94 280 GLU A O 1
ATOM 2267 N N . TRP A 1 281 ? 29.341 6.046 -12.090 1.00 85.81 281 TRP A N 1
ATOM 2268 C CA . TRP A 1 281 ? 29.831 5.230 -10.977 1.00 85.81 281 TRP A CA 1
ATOM 2269 C C . TRP A 1 281 ? 31.012 4.358 -11.395 1.00 85.81 281 TRP A C 1
ATOM 2271 O O . TRP A 1 281 ? 31.167 4.025 -12.571 1.00 85.81 281 TRP A O 1
ATOM 2281 N N . ASP A 1 282 ? 31.823 3.983 -10.406 1.00 79.88 282 ASP A N 1
ATOM 2282 C CA . ASP A 1 282 ? 32.965 3.097 -10.606 1.00 79.88 282 ASP A CA 1
ATOM 2283 C C . ASP A 1 282 ? 32.533 1.737 -11.159 1.00 79.88 282 ASP A C 1
ATOM 2285 O O . ASP A 1 282 ? 31.435 1.231 -10.892 1.00 79.88 282 ASP A O 1
ATOM 2289 N N . GLU A 1 283 ? 33.432 1.129 -11.931 1.00 83.56 283 GLU A N 1
ATOM 2290 C CA . GLU A 1 283 ? 33.212 -0.208 -12.454 1.00 83.56 283 GLU A CA 1
ATOM 2291 C C . GLU A 1 283 ? 33.097 -1.244 -11.332 1.00 83.56 283 GLU A C 1
ATOM 2293 O O . GLU A 1 283 ? 33.677 -1.127 -10.253 1.00 83.56 283 GLU A O 1
ATOM 2298 N N . HIS A 1 284 ? 32.356 -2.310 -11.625 1.00 87.56 284 HIS A N 1
ATOM 2299 C CA . HIS A 1 284 ? 32.190 -3.420 -10.702 1.00 87.56 284 HIS A CA 1
ATOM 2300 C C . HIS A 1 284 ? 33.531 -4.109 -10.383 1.00 87.56 284 HIS A C 1
ATOM 2302 O O . HIS A 1 284 ? 34.404 -4.180 -11.256 1.00 87.56 284 HIS A O 1
ATOM 2308 N N . PRO A 1 285 ? 33.674 -4.704 -9.181 1.00 85.56 285 PRO A N 1
ATOM 2309 C CA . PRO A 1 285 ? 34.845 -5.489 -8.810 1.00 85.56 285 PRO A CA 1
ATOM 2310 C C . PRO A 1 285 ? 35.158 -6.596 -9.821 1.00 85.56 285 PRO A C 1
ATOM 2312 O O . PRO A 1 285 ? 34.259 -7.166 -10.451 1.00 85.56 285 PRO A O 1
ATOM 2315 N N . GLU A 1 286 ? 36.438 -6.960 -9.932 1.00 83.88 286 GLU A N 1
ATOM 2316 C CA . GLU A 1 286 ? 36.913 -7.923 -10.934 1.00 83.88 286 GLU A CA 1
ATOM 2317 C C . GLU A 1 286 ? 36.182 -9.274 -10.858 1.00 83.88 286 GLU A C 1
ATOM 2319 O O . GLU A 1 286 ? 35.854 -9.862 -11.889 1.00 83.88 286 GLU A O 1
ATOM 2324 N N . VAL A 1 287 ? 35.855 -9.734 -9.644 1.00 81.69 287 VAL A N 1
ATOM 2325 C CA . VAL A 1 287 ? 35.129 -10.993 -9.414 1.00 81.69 287 VAL A CA 1
ATOM 2326 C C . VAL A 1 287 ? 33.772 -11.025 -10.124 1.00 81.69 287 VAL A C 1
ATOM 2328 O O . VAL A 1 287 ? 33.413 -12.050 -10.696 1.00 81.69 287 VAL A O 1
ATOM 2331 N N . ILE A 1 288 ? 33.057 -9.895 -10.174 1.00 84.88 288 ILE A N 1
ATOM 2332 C CA . ILE A 1 288 ? 31.775 -9.775 -10.878 1.00 84.88 288 ILE A CA 1
ATOM 2333 C C . ILE A 1 288 ? 31.999 -9.553 -12.370 1.00 84.88 288 ILE A C 1
ATOM 2335 O O . ILE A 1 288 ? 31.312 -10.161 -13.186 1.00 84.88 288 ILE A O 1
ATOM 2339 N N . ARG A 1 289 ? 32.997 -8.749 -12.752 1.00 82.81 289 ARG A N 1
ATOM 2340 C CA . ARG A 1 289 ? 33.325 -8.496 -14.165 1.00 82.81 289 ARG A CA 1
ATOM 2341 C C . ARG A 1 289 ? 33.721 -9.748 -14.948 1.00 82.81 289 ARG A C 1
ATOM 2343 O O . ARG A 1 289 ? 33.553 -9.773 -16.163 1.00 82.81 289 ARG A O 1
ATOM 2350 N N . ARG A 1 290 ? 34.288 -10.759 -14.282 1.00 83.62 290 ARG A N 1
ATOM 2351 C CA . ARG A 1 290 ? 34.605 -12.058 -14.900 1.00 83.62 290 ARG A CA 1
ATOM 2352 C C . ARG A 1 290 ? 33.348 -12.863 -15.243 1.00 83.62 290 ARG A C 1
ATOM 2354 O O . ARG A 1 290 ? 33.423 -13.786 -16.050 1.00 83.62 290 ARG A O 1
ATOM 2361 N N . THR A 1 291 ? 32.209 -12.524 -14.645 1.00 83.56 291 THR A N 1
ATOM 2362 C CA . THR A 1 291 ? 30.913 -13.122 -14.972 1.00 83.56 291 THR A CA 1
ATOM 2363 C C . THR A 1 291 ? 30.284 -12.420 -16.180 1.00 83.56 291 THR A C 1
ATOM 2365 O O . THR A 1 291 ? 30.617 -11.285 -16.512 1.00 83.56 291 THR A O 1
ATOM 2368 N N . THR A 1 292 ? 29.334 -13.079 -16.844 1.00 83.38 292 THR A N 1
ATOM 2369 C CA . THR A 1 292 ? 28.516 -12.465 -17.909 1.00 83.38 292 THR A CA 1
ATOM 2370 C C . THR A 1 292 ? 27.378 -11.599 -17.360 1.00 83.38 292 THR A C 1
ATOM 2372 O O . THR A 1 292 ? 26.616 -11.012 -18.132 1.00 83.38 292 THR A O 1
ATOM 2375 N N . LEU A 1 293 ? 27.232 -11.532 -16.035 1.00 86.06 293 LEU A N 1
ATOM 2376 C CA . LEU A 1 293 ? 26.137 -10.861 -15.355 1.00 86.06 293 LEU A CA 1
ATOM 2377 C C . LEU A 1 293 ? 26.613 -9.542 -14.747 1.00 86.06 293 LEU A C 1
ATOM 2379 O O . LEU A 1 293 ? 27.731 -9.411 -14.259 1.00 86.06 293 LEU A O 1
ATOM 2383 N N . LYS A 1 294 ? 25.723 -8.552 -14.767 1.00 87.75 294 LYS A N 1
ATOM 2384 C CA . LYS A 1 294 ? 25.972 -7.216 -14.232 1.00 87.75 294 LYS A CA 1
ATOM 2385 C C . LYS A 1 294 ? 24.820 -6.846 -13.297 1.00 87.75 294 LYS A C 1
ATOM 2387 O O . LYS A 1 294 ? 23.777 -6.427 -13.799 1.00 87.75 294 LYS A O 1
ATOM 2392 N N . PRO A 1 295 ? 24.960 -7.103 -11.983 1.00 91.69 295 PRO A N 1
ATOM 2393 C CA . PRO A 1 295 ? 24.021 -6.611 -10.984 1.00 91.69 295 PRO A CA 1
ATOM 2394 C C . PRO A 1 295 ? 23.939 -5.081 -11.008 1.00 91.69 295 PRO A C 1
ATOM 2396 O O . PRO A 1 295 ? 24.897 -4.419 -11.405 1.00 91.69 295 PRO A O 1
ATOM 2399 N N . ASP A 1 296 ? 22.821 -4.519 -10.553 1.00 94.00 296 ASP A N 1
ATOM 2400 C CA . ASP A 1 296 ? 22.634 -3.063 -10.546 1.00 94.00 296 ASP A CA 1
ATOM 2401 C C . ASP A 1 296 ? 23.488 -2.342 -9.486 1.00 94.00 296 ASP A C 1
ATOM 2403 O O . ASP A 1 296 ? 23.930 -1.219 -9.723 1.00 94.00 296 ASP A O 1
ATOM 2407 N N . ILE A 1 297 ? 23.711 -2.955 -8.317 1.00 93.75 297 ILE A N 1
ATOM 2408 C CA . ILE A 1 297 ? 24.650 -2.481 -7.286 1.00 93.75 297 ILE A CA 1
ATOM 2409 C C . ILE A 1 297 ? 25.445 -3.673 -6.757 1.00 93.75 297 ILE A C 1
ATOM 2411 O O . ILE A 1 297 ? 24.876 -4.728 -6.461 1.00 93.75 297 ILE A O 1
ATOM 2415 N N . VAL A 1 298 ? 26.745 -3.480 -6.554 1.00 92.62 298 VAL A N 1
ATOM 2416 C CA . VAL A 1 298 ? 27.602 -4.427 -5.838 1.00 92.62 298 VAL A CA 1
ATOM 2417 C C . VAL A 1 298 ? 28.286 -3.717 -4.684 1.00 92.62 298 VAL A C 1
ATOM 2419 O O . VAL A 1 298 ? 28.919 -2.675 -4.864 1.00 92.62 298 VAL A O 1
ATOM 2422 N N . ILE A 1 299 ? 28.163 -4.310 -3.500 1.00 91.44 299 ILE A N 1
ATOM 2423 C CA . ILE A 1 299 ? 28.855 -3.896 -2.285 1.00 91.44 299 ILE A CA 1
ATOM 2424 C C . ILE A 1 299 ? 29.879 -4.979 -1.962 1.00 91.44 299 ILE A C 1
ATOM 2426 O O . ILE A 1 299 ? 29.519 -6.149 -1.843 1.00 91.44 299 ILE A O 1
ATOM 2430 N N . HIS A 1 300 ? 31.146 -4.613 -1.847 1.00 90.88 300 HIS A N 1
ATOM 2431 C CA . HIS A 1 300 ? 32.245 -5.557 -1.688 1.00 90.88 300 HIS A CA 1
ATOM 2432 C C . HIS A 1 300 ? 33.166 -5.122 -0.550 1.00 90.88 300 HIS A C 1
ATOM 2434 O O . HIS A 1 300 ? 33.450 -3.938 -0.408 1.00 90.88 300 HIS A O 1
ATOM 2440 N N . SER A 1 301 ? 33.623 -6.079 0.254 1.00 89.31 301 SER A N 1
ATOM 2441 C CA . SER A 1 301 ? 34.663 -5.876 1.263 1.00 89.31 301 SER A CA 1
ATOM 2442 C C . SER A 1 301 ? 35.895 -6.702 0.881 1.00 89.31 301 SER A C 1
ATOM 2444 O O . SER A 1 301 ? 35.845 -7.936 0.968 1.00 89.31 301 SER A O 1
ATOM 2446 N N . PRO A 1 302 ? 37.008 -6.057 0.479 1.00 85.50 302 PRO A N 1
ATOM 2447 C CA . PRO A 1 302 ? 38.254 -6.751 0.171 1.00 85.50 302 PRO A CA 1
ATOM 2448 C C . PRO A 1 302 ? 38.828 -7.529 1.362 1.00 85.50 302 PRO A C 1
ATOM 2450 O O . PRO A 1 302 ? 39.333 -8.635 1.181 1.00 85.50 302 PRO A O 1
ATOM 2453 N N . SER A 1 303 ? 38.749 -6.996 2.584 1.00 85.81 303 SER A N 1
ATOM 2454 C CA . SER A 1 303 ? 39.323 -7.651 3.770 1.00 85.81 303 SER A CA 1
ATOM 2455 C C . SER A 1 303 ? 38.569 -8.910 4.191 1.00 85.81 303 SER A C 1
ATOM 2457 O O . SER A 1 303 ? 39.195 -9.894 4.584 1.00 85.81 303 SER A O 1
ATOM 2459 N N . THR A 1 304 ? 37.237 -8.906 4.095 1.00 84.56 304 THR A N 1
ATOM 2460 C CA . THR A 1 304 ? 36.403 -10.054 4.488 1.00 84.56 304 THR A CA 1
ATOM 2461 C C . THR A 1 304 ? 36.041 -10.966 3.320 1.00 84.56 304 THR A C 1
ATOM 2463 O O . THR A 1 304 ? 35.466 -12.032 3.544 1.00 84.56 304 THR A O 1
ATOM 2466 N N . GLN A 1 305 ? 36.384 -10.572 2.086 1.00 85.81 305 GLN A N 1
ATOM 2467 C CA . GLN A 1 305 ? 36.011 -11.259 0.843 1.00 85.81 305 GLN A CA 1
ATOM 2468 C C . GLN A 1 305 ? 34.489 -11.457 0.716 1.00 85.81 305 GLN A C 1
ATOM 2470 O O . GLN A 1 305 ? 34.013 -12.449 0.163 1.00 85.81 305 GLN A O 1
ATOM 2475 N N . GLN A 1 306 ? 33.708 -10.515 1.250 1.00 86.19 306 GLN A N 1
ATOM 2476 C CA . GLN A 1 306 ? 32.249 -10.538 1.183 1.00 86.19 306 GLN A CA 1
ATOM 2477 C C . GLN A 1 306 ? 31.748 -9.706 0.005 1.00 86.19 306 GLN A C 1
ATOM 2479 O O . GLN A 1 306 ? 32.212 -8.589 -0.225 1.00 86.19 306 GLN A O 1
ATOM 2484 N N . VAL A 1 307 ? 30.761 -10.241 -0.717 1.00 88.38 307 VAL A N 1
ATOM 2485 C CA . VAL A 1 307 ? 30.084 -9.564 -1.827 1.00 88.38 307 VAL A CA 1
ATOM 2486 C C . VAL A 1 307 ? 28.579 -9.597 -1.586 1.00 88.38 307 VAL A C 1
ATOM 2488 O O . VAL A 1 307 ? 27.996 -10.654 -1.356 1.00 88.38 307 VAL A O 1
ATOM 2491 N N . ILE A 1 308 ? 27.941 -8.436 -1.672 1.00 89.62 308 ILE A N 1
ATOM 2492 C CA . ILE A 1 308 ? 26.491 -8.274 -1.634 1.00 89.62 308 ILE A CA 1
ATOM 2493 C C . ILE A 1 308 ? 26.064 -7.709 -2.983 1.00 89.62 308 ILE A C 1
ATOM 2495 O O . ILE A 1 308 ? 26.454 -6.606 -3.364 1.00 89.62 308 ILE A O 1
ATOM 2499 N N . MET A 1 309 ? 25.237 -8.467 -3.695 1.00 91.00 309 MET A N 1
ATOM 2500 C CA . MET A 1 309 ? 24.653 -8.049 -4.964 1.00 91.00 309 MET A CA 1
ATOM 2501 C C . MET A 1 309 ? 23.226 -7.562 -4.738 1.00 91.00 309 MET A C 1
ATOM 2503 O O . MET A 1 309 ? 22.428 -8.226 -4.071 1.00 91.00 309 MET A O 1
ATOM 2507 N N . VAL A 1 310 ? 22.892 -6.416 -5.320 1.00 92.00 310 VAL A N 1
ATOM 2508 C CA . VAL A 1 310 ? 21.541 -5.861 -5.301 1.00 92.00 310 VAL A CA 1
ATOM 2509 C C . VAL A 1 310 ? 21.081 -5.673 -6.736 1.00 92.00 310 VAL A C 1
ATOM 2511 O O . VAL A 1 310 ? 21.692 -4.940 -7.507 1.00 92.00 310 VAL A O 1
ATOM 2514 N N . GLU A 1 311 ? 19.973 -6.321 -7.074 1.00 93.44 311 GLU A N 1
ATOM 2515 C CA . GLU A 1 311 ? 19.292 -6.139 -8.350 1.00 93.44 311 GLU A CA 1
ATOM 2516 C C . GLU A 1 311 ? 18.009 -5.340 -8.119 1.00 93.44 311 GLU A C 1
ATOM 2518 O O . GLU A 1 311 ? 17.127 -5.737 -7.347 1.00 93.44 311 GLU A O 1
ATOM 2523 N N . LEU A 1 312 ? 17.893 -4.213 -8.810 1.00 93.31 312 LEU A N 1
ATOM 2524 C CA . LEU A 1 312 ? 16.725 -3.363 -8.802 1.00 93.31 312 LEU A CA 1
ATOM 2525 C C . LEU A 1 312 ? 15.747 -3.811 -9.893 1.00 93.31 312 LEU A C 1
ATOM 2527 O O . LEU A 1 312 ? 16.068 -4.107 -11.041 1.00 93.31 312 LEU A O 1
ATOM 2531 N N . THR A 1 313 ? 14.469 -3.826 -9.540 1.00 90.12 313 THR A N 1
ATOM 2532 C CA . THR A 1 313 ? 13.397 -3.916 -10.525 1.00 90.12 313 THR A CA 1
ATOM 2533 C C . THR A 1 313 ? 12.283 -2.962 -10.135 1.00 90.12 313 THR A C 1
ATOM 2535 O O . THR A 1 313 ? 11.956 -2.815 -8.957 1.00 90.12 313 THR A O 1
ATOM 2538 N N . VAL A 1 314 ? 11.698 -2.291 -11.129 1.00 89.88 314 VAL A N 1
ATOM 2539 C CA . VAL A 1 314 ? 10.597 -1.333 -10.936 1.00 89.88 314 VAL A CA 1
ATOM 2540 C C . VAL A 1 314 ? 9.375 -1.791 -11.748 1.00 89.88 314 VAL A C 1
ATOM 2542 O O . VAL A 1 314 ? 8.999 -1.142 -12.731 1.00 89.88 314 VAL A O 1
ATOM 2545 N N . PRO A 1 315 ? 8.783 -2.953 -11.410 1.00 90.44 315 PRO A N 1
ATOM 2546 C CA . PRO A 1 315 ? 7.612 -3.468 -12.100 1.00 90.44 315 PRO A CA 1
ATOM 2547 C C . PRO A 1 315 ? 6.353 -2.702 -11.678 1.00 90.44 315 PRO A C 1
ATOM 2549 O O . PRO A 1 315 ? 6.358 -1.911 -10.735 1.00 90.44 315 PRO A O 1
ATOM 2552 N N . TYR A 1 316 ? 5.244 -2.975 -12.363 1.00 91.81 316 TYR A N 1
ATOM 2553 C CA . TYR A 1 316 ? 3.928 -2.658 -11.812 1.00 91.81 316 TYR A CA 1
ATOM 2554 C C . TYR A 1 316 ? 3.633 -3.563 -10.607 1.00 91.81 316 TYR A C 1
ATOM 2556 O O . TYR A 1 316 ? 4.095 -4.705 -10.569 1.00 91.81 316 TYR A O 1
ATOM 2564 N N . GLU A 1 317 ? 2.863 -3.077 -9.636 1.00 91.75 317 GLU A N 1
ATOM 2565 C CA . GLU A 1 317 ? 2.689 -3.719 -8.328 1.00 91.75 317 GLU A CA 1
ATOM 2566 C C . GLU A 1 317 ? 2.135 -5.153 -8.417 1.00 91.75 317 GLU A C 1
ATOM 2568 O O . GLU A 1 317 ? 2.517 -6.013 -7.624 1.00 91.75 317 GLU A O 1
ATOM 2573 N N . SER A 1 318 ? 1.308 -5.457 -9.422 1.00 89.56 318 SER A N 1
ATOM 2574 C CA . SER A 1 318 ? 0.787 -6.813 -9.665 1.00 89.56 318 SER A CA 1
ATOM 2575 C C . SER A 1 318 ? 1.841 -7.818 -10.148 1.00 89.56 318 SER A C 1
ATOM 2577 O O . SER A 1 318 ? 1.599 -9.020 -10.103 1.00 89.56 318 SER A O 1
ATOM 2579 N N . ARG A 1 319 ? 3.006 -7.355 -10.616 1.00 90.56 319 ARG A N 1
ATOM 2580 C CA . ARG A 1 319 ? 4.077 -8.196 -11.180 1.00 90.56 319 ARG A CA 1
ATOM 2581 C C . ARG A 1 319 ? 5.311 -8.285 -10.289 1.00 90.56 319 ARG A C 1
ATOM 2583 O O . ARG A 1 319 ? 6.333 -8.805 -10.726 1.00 90.56 319 ARG A O 1
ATOM 2590 N N . MET A 1 320 ? 5.242 -7.768 -9.062 1.00 90.81 320 MET A N 1
ATOM 2591 C CA . MET A 1 320 ? 6.391 -7.735 -8.152 1.00 90.81 320 MET A CA 1
ATOM 2592 C C . MET A 1 320 ? 6.967 -9.127 -7.878 1.00 90.81 320 MET A C 1
ATOM 2594 O O . MET A 1 320 ? 8.176 -9.305 -7.979 1.00 90.81 320 MET A O 1
ATOM 2598 N N . GLU A 1 321 ? 6.117 -10.111 -7.584 1.00 91.12 321 GLU A N 1
ATOM 2599 C CA . GLU A 1 321 ? 6.562 -11.474 -7.266 1.00 91.12 321 GLU A CA 1
ATOM 2600 C C . GLU A 1 321 ? 7.190 -12.167 -8.478 1.00 91.12 321 GLU A C 1
ATOM 2602 O O . GLU A 1 321 ? 8.294 -12.690 -8.389 1.00 91.12 321 GLU A O 1
ATOM 2607 N N . GLN A 1 322 ? 6.543 -12.072 -9.644 1.00 91.38 322 GLN A N 1
ATOM 2608 C CA . GLN A 1 322 ? 7.074 -12.614 -10.899 1.00 91.38 322 GLN A CA 1
ATOM 2609 C C . GLN A 1 322 ? 8.429 -11.989 -11.255 1.00 91.38 322 GLN A C 1
ATOM 2611 O O . GLN A 1 322 ? 9.356 -12.697 -11.640 1.00 91.38 322 GLN A O 1
ATOM 2616 N N . ALA A 1 323 ? 8.566 -10.669 -11.092 1.00 91.44 323 ALA A N 1
ATOM 2617 C CA . ALA A 1 323 ? 9.825 -9.973 -11.334 1.00 91.44 323 ALA A CA 1
ATOM 2618 C C . ALA A 1 323 ? 10.913 -10.392 -10.333 1.00 91.44 323 ALA A C 1
ATOM 2620 O O . ALA A 1 323 ? 12.065 -10.555 -10.730 1.00 91.44 323 ALA A O 1
ATOM 2621 N N . HIS A 1 324 ? 10.557 -10.587 -9.060 1.00 91.38 324 HIS A N 1
ATOM 2622 C CA . HIS A 1 324 ? 11.481 -11.072 -8.040 1.00 91.38 324 HIS A CA 1
ATOM 2623 C C . HIS A 1 324 ? 11.985 -12.483 -8.361 1.00 91.38 324 HIS A C 1
ATOM 2625 O O . HIS A 1 324 ? 13.195 -12.690 -8.386 1.00 91.38 324 HIS A O 1
ATOM 2631 N N . THR A 1 325 ? 11.085 -13.422 -8.670 1.00 93.00 325 THR A N 1
ATOM 2632 C CA . THR A 1 325 ? 11.443 -14.799 -9.042 1.00 93.00 325 THR A CA 1
ATOM 2633 C C . THR A 1 325 ? 12.340 -14.824 -10.274 1.00 93.00 325 THR A C 1
ATOM 2635 O O . THR A 1 325 ? 13.420 -15.400 -10.218 1.00 93.00 325 THR A O 1
ATOM 2638 N N . TYR A 1 326 ? 11.966 -14.102 -11.336 1.00 93.12 326 TYR A N 1
ATOM 2639 C CA . TYR A 1 326 ? 12.765 -14.017 -12.560 1.00 93.12 326 TYR A CA 1
ATOM 2640 C C . TYR A 1 326 ? 14.192 -13.508 -12.302 1.00 93.12 326 TYR A C 1
ATOM 2642 O O . TYR A 1 326 ? 15.163 -14.060 -12.816 1.00 93.12 326 TYR A O 1
ATOM 2650 N N . LYS A 1 327 ? 14.347 -12.449 -11.494 1.00 91.81 327 LYS A N 1
ATOM 2651 C CA . LYS A 1 327 ? 15.678 -11.925 -11.156 1.00 91.81 327 LYS A CA 1
ATOM 2652 C C . LYS A 1 327 ? 16.447 -12.891 -10.260 1.00 91.81 327 LYS A C 1
ATOM 2654 O O . LYS A 1 327 ? 17.631 -13.091 -10.484 1.00 91.81 327 LYS A O 1
ATOM 2659 N N . LYS A 1 328 ? 15.790 -13.521 -9.287 1.00 90.81 328 LYS A N 1
ATOM 2660 C CA . LYS A 1 328 ? 16.431 -14.514 -8.422 1.00 90.81 328 LYS A CA 1
ATOM 2661 C C . LYS A 1 328 ? 16.971 -15.699 -9.227 1.00 90.81 328 LYS A C 1
ATOM 2663 O O . LYS A 1 328 ? 18.100 -16.103 -8.998 1.00 90.81 328 LYS A O 1
ATOM 2668 N N . GLU A 1 329 ? 16.199 -16.206 -10.184 1.00 92.12 329 GLU A N 1
ATOM 2669 C CA . GLU A 1 329 ? 16.627 -17.279 -11.091 1.00 92.12 329 GLU A CA 1
ATOM 2670 C C . GLU A 1 329 ? 17.795 -16.839 -11.982 1.00 92.12 329 GLU A C 1
ATOM 2672 O O . GLU A 1 329 ? 18.759 -17.581 -12.127 1.00 92.12 329 GLU A O 1
ATOM 2677 N N . LYS A 1 330 ? 17.766 -15.605 -12.511 1.00 89.38 330 LYS A N 1
ATOM 2678 C CA . LYS A 1 330 ? 18.854 -15.044 -13.333 1.00 89.38 330 LYS A CA 1
ATOM 2679 C C . LYS A 1 330 ? 20.213 -15.044 -12.616 1.00 89.38 330 LYS A C 1
ATOM 2681 O O . LYS A 1 330 ? 21.231 -15.218 -13.275 1.00 89.38 330 LYS A O 1
ATOM 2686 N N . TYR A 1 331 ? 20.231 -14.796 -11.307 1.00 87.38 331 TYR A N 1
ATOM 2687 C CA . TYR A 1 331 ? 21.461 -14.696 -10.508 1.00 87.38 331 TYR A CA 1
ATOM 2688 C C . TYR A 1 331 ? 21.736 -15.935 -9.647 1.00 87.38 331 TYR A C 1
ATOM 2690 O O . TYR A 1 331 ? 22.667 -15.903 -8.848 1.00 87.38 331 TYR A O 1
ATOM 2698 N N . LEU A 1 332 ? 20.957 -17.012 -9.804 1.00 86.81 332 LEU A N 1
ATOM 2699 C CA . LEU A 1 332 ? 21.049 -18.202 -8.956 1.00 86.81 332 LEU A CA 1
ATOM 2700 C C . LEU A 1 332 ? 22.435 -18.854 -9.013 1.00 86.81 332 LEU A C 1
ATOM 2702 O O . LEU A 1 332 ? 22.945 -19.273 -7.985 1.00 86.81 332 LEU A O 1
ATOM 2706 N N . ASP A 1 333 ? 23.064 -18.877 -10.187 1.00 82.19 333 ASP A N 1
ATOM 2707 C CA . ASP A 1 333 ? 24.384 -19.492 -10.380 1.00 82.19 333 ASP A CA 1
ATOM 2708 C C . ASP A 1 333 ? 25.537 -18.680 -9.750 1.00 82.19 333 ASP A C 1
ATOM 2710 O O . ASP A 1 333 ? 26.670 -19.157 -9.700 1.00 82.19 333 ASP A O 1
ATOM 2714 N N . LEU A 1 334 ? 25.270 -17.449 -9.287 1.00 75.19 334 LEU A N 1
ATOM 27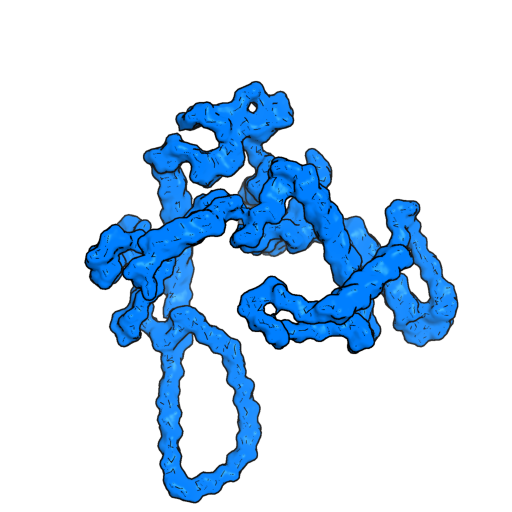15 C CA . LEU A 1 334 ? 26.242 -16.589 -8.595 1.00 75.19 334 LEU A CA 1
ATOM 2716 C C . LEU A 1 334 ? 26.080 -16.578 -7.067 1.00 75.19 334 LEU A C 1
ATOM 2718 O O . LEU A 1 334 ? 26.871 -15.923 -6.386 1.00 75.19 334 LEU A O 1
ATOM 2722 N N . THR A 1 335 ? 25.052 -17.243 -6.537 1.00 62.78 335 THR A N 1
ATOM 2723 C CA . THR A 1 335 ? 24.743 -17.340 -5.099 1.00 62.78 335 THR A CA 1
ATOM 2724 C C . THR A 1 335 ? 24.892 -18.763 -4.611 1.00 62.78 335 THR A C 1
ATOM 2726 O O . THR A 1 335 ? 25.488 -18.942 -3.527 1.00 62.78 335 THR A O 1
#